Protein 4DCC (pdb70)

Structure (mmCIF, N/CA/C/O backbone):
data_4DCC
#
_entry.id   4DCC
#
_cell.length_a   50.252
_cell.length_b   75.424
_cell.length_c   131.270
_cell.angle_alpha   90.00
_cell.angle_beta   90.00
_cell.angle_gamma   90.00
#
_symmetry.space_group_name_H-M   'I 21 21 21'
#
loop_
_entity.id
_entity.type
_entity.pdbx_description
1 polymer 'Putative haloacid dehalogenase-like hydrolase'
2 non-polymer 'CHLORIDE ION'
3 non-polymer 'SODIUM ION'
4 non-polymer 'UNKNOWN LIGAND'
5 water water
#
loop_
_atom_site.group_PDB
_atom_site.id
_atom_site.type_symbol
_atom_site.label_atom_id
_atom_site.label_alt_id
_atom_site.label_comp_id
_atom_site.label_asym_id
_atom_site.label_entity_id
_atom_site.label_seq_id
_atom_site.pdbx_PDB_ins_code
_atom_site.Cartn_x
_atom_site.Cartn_y
_atom_site.Cartn_z
_atom_site.occupancy
_atom_site.B_iso_or_equiv
_atom_site.auth_seq_id
_atom_site.auth_comp_id
_atom_site.auth_asym_id
_atom_site.auth_atom_id
_atom_site.pdbx_PDB_model_num
ATOM 1 N N . LYS A 1 26 ? 27.464 11.509 21.073 1.00 69.45 4 LYS A N 1
ATOM 2 C CA . LYS A 1 26 ? 26.863 12.841 21.397 1.00 69.50 4 LYS A CA 1
ATOM 3 C C . LYS A 1 26 ? 25.817 13.239 20.347 1.00 67.17 4 LYS A C 1
ATOM 4 O O . LYS A 1 26 ? 24.649 13.471 20.679 1.00 68.41 4 LYS A O 1
ATOM 6 N N . GLY A 1 27 ? 26.238 13.307 19.083 1.00 59.27 5 GLY A N 1
ATOM 7 C CA . GLY A 1 27 ? 25.331 13.627 17.981 1.00 45.84 5 GLY A CA 1
ATOM 8 C C . GLY A 1 27 ? 24.351 12.501 17.678 1.00 42.35 5 GLY A C 1
ATOM 9 O O . GLY A 1 27 ? 24.683 11.316 17.767 1.00 36.64 5 GLY A O 1
ATOM 10 N N . ILE A 1 28 ? 23.131 12.866 17.319 1.00 33.60 6 ILE A N 1
ATOM 11 C CA . ILE A 1 28 ? 22.135 11.837 17.019 1.00 30.75 6 ILE A CA 1
ATOM 12 C C . ILE A 1 28 ? 22.272 11.298 15.590 1.00 28.36 6 ILE A C 1
ATOM 13 O O . ILE A 1 28 ? 22.300 12.055 14.632 1.00 29.14 6 ILE A O 1
ATOM 18 N N . LYS A 1 29 ? 22.351 9.974 15.439 1.00 26.23 7 LYS A N 1
ATOM 19 C CA . LYS A 1 29 ? 22.357 9.355 14.112 1.00 26.56 7 LYS A CA 1
ATOM 20 C C . LYS A 1 29 ? 21.081 8.629 13.760 1.00 24.37 7 LYS A C 1
ATOM 21 O O . LYS A 1 29 ? 20.787 8.450 12.574 1.00 24.39 7 LYS A O 1
ATOM 27 N N . ASN A 1 30 ? 20.373 8.164 14.785 1.00 21.18 8 ASN A N 1
ATOM 28 C CA . ASN A 1 30 ? 19.242 7.250 14.601 1.00 22.59 8 ASN A CA 1
ATOM 29 C C . ASN A 1 30 ? 18.016 7.776 15.307 1.00 21.23 8 ASN A C 1
ATOM 30 O O . ASN A 1 30 ? 18.131 8.294 16.421 1.00 22.77 8 ASN A O 1
ATOM 35 N N . LEU A 1 31 ? 16.850 7.610 14.687 1.00 19.22 9 LEU A N 1
ATOM 36 C CA . LEU A 1 31 ? 15.572 7.908 15.354 1.00 21.93 9 LEU A CA 1
ATOM 37 C C . LEU A 1 31 ? 14.789 6.632 15.530 1.00 22.78 9 LEU A C 1
ATOM 38 O O . LEU A 1 31 ? 14.756 5.815 14.614 1.00 23.29 9 LEU A O 1
ATOM 43 N N . LEU A 1 32 ? 14.125 6.489 16.690 1.00 22.27 10 LEU A N 1
ATOM 44 C CA . LEU A 1 32 ? 13.231 5.370 16.938 1.00 25.38 10 LEU A CA 1
ATOM 45 C C . LEU A 1 32 ? 11.889 6.049 17.152 1.00 22.52 10 LEU A C 1
ATOM 46 O O . LEU A 1 32 ? 11.761 6.829 18.074 1.00 23.94 10 LEU A O 1
ATOM 51 N N . ILE A 1 33 ? 10.916 5.781 16.284 1.00 20.74 11 ILE A N 1
ATOM 52 C CA . ILE A 1 33 ? 9.641 6.490 16.305 1.00 23.55 11 ILE A CA 1
ATOM 53 C C . ILE A 1 33 ? 8.530 5.519 16.691 1.00 23.67 11 ILE A C 1
ATOM 54 O O . ILE A 1 33 ? 8.435 4.426 16.109 1.00 25.05 11 ILE A O 1
ATOM 59 N N . ASP A 1 34 ? 7.673 5.917 17.646 1.00 20.95 12 ASP A N 1
ATOM 60 C CA . ASP A 1 34 ? 6.448 5.144 17.941 1.00 22.50 12 ASP A CA 1
ATOM 61 C C . ASP A 1 34 ? 5.369 5.317 16.872 1.00 25.54 12 ASP A C 1
ATOM 62 O O . ASP A 1 34 ? 5.347 6.317 16.159 1.00 25.70 12 ASP A O 1
ATOM 67 N N . LEU A 1 35 ? 4.489 4.324 16.758 1.00 23.70 13 LEU A N 1
ATOM 68 C CA . LEU A 1 35 ? 3.367 4.376 15.827 1.00 20.83 13 LEU A CA 1
ATOM 69 C C . LEU A 1 35 ? 2.148 5.042 16.468 1.00 22.49 13 LEU A C 1
ATOM 70 O O . LEU A 1 35 ? 1.733 6.134 16.042 1.00 23.91 13 LEU A O 1
ATOM 75 N N . GLY A 1 36 ? 1.584 4.413 17.511 1.00 24.46 14 GLY A N 1
ATOM 76 C CA . GLY A 1 36 ? 0.370 4.932 18.160 1.00 23.26 14 GLY A CA 1
ATOM 77 C C . GLY A 1 36 ? 0.566 6.336 18.742 1.00 21.47 14 GLY A C 1
ATOM 78 O O . GLY A 1 36 ? 1.510 6.582 19.500 1.00 25.26 14 GLY A O 1
ATOM 79 N N . GLY A 1 37 ? -0.342 7.247 18.406 1.00 24.92 15 GLY A N 1
ATOM 80 C CA . GLY A 1 37 ? -0.245 8.608 18.943 1.00 25.33 15 GLY A CA 1
ATOM 81 C C . GLY A 1 37 ? 0.804 9.464 18.257 1.00 30.15 15 GLY A C 1
ATOM 82 O O . GLY A 1 37 ? 0.519 10.551 17.734 1.00 25.76 15 GLY A O 1
ATOM 83 N N . VAL A 1 38 ? 2.042 8.995 18.265 1.00 23.12 16 VAL A N 1
ATOM 84 C CA . VAL A 1 38 ? 3.130 9.755 17.646 1.00 21.59 16 VAL A CA 1
ATOM 85 C C . VAL A 1 38 ? 2.966 9.892 16.108 1.00 24.13 16 VAL A C 1
ATOM 86 O O . VAL A 1 38 ? 3.246 10.941 15.525 1.00 22.77 16 VAL A O 1
ATOM 90 N N . LEU A 1 39 ? 2.519 8.829 15.440 1.00 19.85 17 LEU A N 1
ATOM 91 C CA . LEU A 1 39 ? 2.222 8.901 14.010 1.00 18.33 17 LEU A CA 1
ATOM 92 C C . LEU A 1 39 ? 0.734 8.798 13.760 1.00 25.20 17 LEU A C 1
ATOM 93 O O . LEU A 1 39 ? 0.136 9.673 13.143 1.00 22.14 17 LEU A O 1
ATOM 98 N N . ILE A 1 40 ? 0.122 7.705 14.208 1.00 18.38 18 ILE A N 1
ATOM 99 C CA . ILE A 1 40 ? -1.296 7.500 13.919 1.00 18.32 18 ILE A CA 1
ATOM 100 C C . ILE A 1 40 ? -2.204 7.973 15.067 1.00 21.36 18 ILE A C 1
ATOM 101 O O . ILE A 1 40 ? -2.026 7.659 16.250 1.00 21.36 18 ILE A O 1
ATOM 106 N N . ASN A 1 41 ? -3.200 8.778 14.708 1.00 23.78 19 ASN A N 1
ATOM 107 C CA . ASN A 1 41 ? -4.157 9.218 15.703 1.00 26.86 19 ASN A CA 1
ATOM 108 C C . ASN A 1 41 ? -5.057 8.057 16.106 1.00 24.03 19 ASN A C 1
ATOM 109 O O . ASN A 1 41 ? -5.436 7.255 15.252 1.00 25.03 19 ASN A O 1
ATOM 114 N N . LEU A 1 42 ? -5.394 8.001 17.386 1.00 25.12 20 LEU A N 1
ATOM 115 C CA . LEU A 1 42 ? -6.192 6.889 17.934 1.00 28.94 20 LEU A CA 1
ATOM 116 C C . LEU A 1 42 ? -7.510 7.359 18.520 1.00 33.31 20 LEU A C 1
ATOM 117 O O . LEU A 1 42 ? -7.639 8.513 18.941 1.00 31.50 20 LEU A O 1
ATOM 122 N N . ASP A 1 43 ? -8.486 6.460 18.558 1.00 28.51 21 ASP A N 1
ATOM 123 C CA . ASP A 1 43 ? -9.806 6.784 19.110 1.00 29.38 21 ASP A CA 1
ATOM 124 C C . ASP A 1 43 ? -10.379 5.579 19.866 1.00 28.97 21 ASP A C 1
ATOM 125 O O . ASP A 1 43 ? -11.107 4.779 19.292 1.00 29.81 21 ASP A O 1
ATOM 130 N N . ARG A 1 44 ? -10.031 5.474 21.147 1.00 31.05 22 ARG A N 1
ATOM 131 C CA . ARG A 1 44 ? -10.453 4.352 21.983 1.00 34.62 22 ARG A CA 1
ATOM 132 C C . ARG A 1 44 ? -11.961 4.345 22.095 1.00 35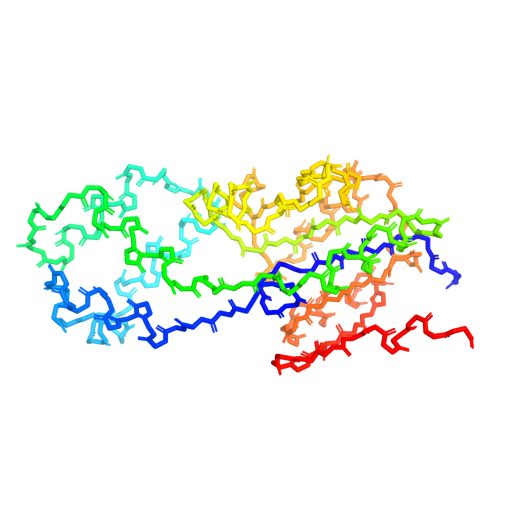.80 22 ARG A C 1
ATOM 133 O O . ARG A 1 44 ? -12.588 3.309 22.034 1.00 33.34 22 ARG A O 1
ATOM 141 N N . GLU A 1 45 ? -12.546 5.526 22.238 1.00 35.92 23 GLU A N 1
ATOM 142 C CA . GLU A 1 45 ? -14.005 5.640 22.390 1.00 40.27 23 GLU A CA 1
ATOM 143 C C . GLU A 1 45 ? -14.752 5.048 21.210 1.00 34.86 23 GLU A C 1
ATOM 144 O O . GLU A 1 45 ? -15.718 4.299 21.385 1.00 36.45 23 GLU A O 1
ATOM 150 N N . ARG A 1 46 ? -14.309 5.392 20.004 1.00 32.58 24 ARG A N 1
ATOM 151 C CA . ARG A 1 46 ? -14.926 4.903 18.779 1.00 33.07 24 ARG A CA 1
ATOM 152 C C . ARG A 1 46 ? -14.817 3.382 18.700 1.00 34.08 24 ARG A C 1
ATOM 153 O O . ARG A 1 46 ? -15.733 2.687 18.269 1.00 31.72 24 ARG A O 1
ATOM 161 N N . CYS A 1 47 ? -13.680 2.863 19.127 1.00 30.86 25 CYS A N 1
ATOM 162 C CA . CYS A 1 47 ? -13.459 1.430 19.028 1.00 25.40 25 CYS A CA 1
ATOM 163 C C . CYS A 1 47 ? -14.413 0.707 20.000 1.00 29.21 25 CYS A C 1
ATOM 164 O O . CYS A 1 47 ? -15.105 -0.246 19.620 1.00 34.89 25 CYS A O 1
ATOM 167 N N . ILE A 1 48 ? -14.450 1.181 21.237 1.00 31.25 26 ILE A N 1
ATOM 168 C CA . ILE A 1 48 ? -15.339 0.634 22.277 1.00 29.51 26 ILE A CA 1
ATOM 169 C C . ILE A 1 48 ? -16.778 0.667 21.799 1.00 33.30 26 ILE A C 1
ATOM 170 O O . ILE A 1 48 ? -17.501 -0.335 21.882 1.00 36.72 26 ILE A O 1
ATOM 175 N N . GLU A 1 49 ? -17.198 1.807 21.273 1.00 29.57 27 GLU A N 1
ATOM 176 C CA . GLU A 1 49 ? -18.577 1.913 20.804 1.00 35.95 27 GLU A CA 1
ATOM 177 C C . GLU A 1 49 ? -18.854 1.000 19.626 1.00 35.56 27 GLU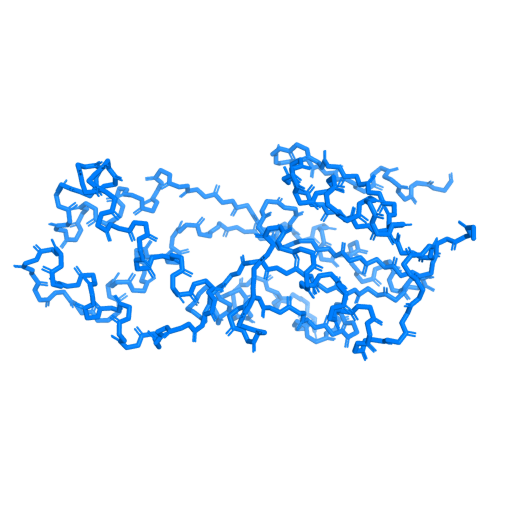 A C 1
ATOM 178 O O . GLU A 1 49 ? -19.953 0.441 19.505 1.00 37.29 27 GLU A O 1
ATOM 184 N N . ASN A 1 50 ? -17.877 0.841 18.741 1.00 28.72 28 ASN A N 1
ATOM 185 C CA . ASN A 1 50 ? -18.084 -0.048 17.613 1.00 28.81 28 ASN A CA 1
ATOM 186 C C . ASN A 1 50 ? -18.193 -1.482 18.063 1.00 31.10 28 ASN A C 1
ATOM 187 O O . ASN A 1 50 ? -18.933 -2.249 17.466 1.00 32.77 28 ASN A O 1
ATOM 192 N N . PHE A 1 51 ? -17.493 -1.827 19.139 1.00 33.80 29 PHE A N 1
ATOM 193 C CA . PHE A 1 51 ? -17.626 -3.187 19.674 1.00 33.82 29 PHE A CA 1
ATOM 194 C C . PHE A 1 51 ? -19.005 -3.411 20.297 1.00 36.45 29 PHE A C 1
ATOM 195 O O . PHE A 1 51 ? -19.637 -4.466 20.097 1.00 38.37 29 PHE A O 1
ATOM 203 N N . LYS A 1 52 ? -19.473 -2.410 21.033 1.00 32.77 30 LYS A N 1
ATOM 204 C CA . LYS A 1 52 ? -20.825 -2.455 21.611 1.00 35.25 30 LYS A CA 1
ATOM 205 C C . LYS A 1 52 ? -21.877 -2.619 20.515 1.00 39.61 30 LYS A C 1
ATOM 206 O O . LYS A 1 52 ? -22.814 -3.416 20.660 1.00 42.74 30 LYS A O 1
ATOM 212 N N . LYS A 1 53 ? -21.725 -1.878 19.414 1.00 32.18 31 LYS A N 1
ATOM 213 C CA . LYS A 1 53 ? -22.654 -1.997 18.284 1.00 37.78 31 LYS A CA 1
ATOM 214 C C . LYS A 1 53 ? -22.771 -3.380 17.646 1.00 43.04 31 LYS A C 1
ATOM 215 O O . LYS A 1 53 ? -23.829 -3.728 17.108 1.00 45.83 31 LYS A O 1
ATOM 221 N N . ILE A 1 54 ? -21.694 -4.158 17.645 1.00 39.14 32 ILE A N 1
ATOM 222 C CA . ILE A 1 54 ? -21.797 -5.508 17.097 1.00 42.81 32 ILE A CA 1
ATOM 223 C C . ILE A 1 54 ? -22.205 -6.532 18.156 1.00 43.11 32 ILE A C 1
ATOM 224 O O . ILE A 1 54 ? -22.385 -7.706 17.843 1.00 49.30 32 ILE A O 1
ATOM 229 N N . GLY A 1 55 ? -22.350 -6.090 19.404 1.00 43.54 33 GLY A N 1
ATOM 230 C CA . GLY A 1 55 ? -22.940 -6.944 20.440 1.00 45.61 33 GLY A CA 1
ATOM 231 C C . GLY A 1 55 ? -22.143 -7.111 21.718 1.00 48.84 33 GLY A C 1
ATOM 232 O O . GLY A 1 55 ? -22.594 -7.773 22.653 1.00 48.88 33 GLY A O 1
ATOM 233 N N . PHE A 1 56 ? -20.950 -6.527 21.771 1.00 43.82 34 PHE A N 1
ATOM 234 C CA . PHE A 1 56 ? -20.130 -6.666 22.960 1.00 45.75 34 PHE A CA 1
ATOM 235 C C . PHE A 1 56 ? -20.655 -5.713 24.038 1.00 52.60 34 PHE A C 1
ATOM 236 O O . PHE A 1 56 ? -19.971 -4.772 24.449 1.00 50.54 34 PHE A O 1
ATOM 244 N N . GLN A 1 57 ? -21.883 -5.975 24.486 1.00 59.37 35 GLN A N 1
ATOM 245 C CA . GLN A 1 57 ? -22.628 -5.048 25.336 1.00 67.78 35 GLN A CA 1
ATOM 246 C C . GLN A 1 57 ? -21.832 -4.617 26.557 1.00 72.53 35 GLN A C 1
ATOM 247 O O . GLN A 1 57 ? -21.669 -3.420 26.817 1.00 74.19 35 GLN A O 1
ATOM 249 N N . ASN A 1 58 ? -21.330 -5.597 27.300 1.00 76.81 36 ASN A N 1
ATOM 250 C CA . ASN A 1 58 ? -20.596 -5.320 28.528 1.00 83.51 36 ASN A CA 1
ATOM 251 C C . ASN A 1 58 ? -19.081 -5.293 28.327 1.00 87.04 36 ASN A C 1
ATOM 252 O O . ASN A 1 58 ? -18.337 -5.886 29.110 1.00 87.18 36 ASN A O 1
ATOM 254 N N . ILE A 1 59 ? -18.625 -4.604 27.284 1.00 90.38 37 ILE A N 1
ATOM 255 C CA . ILE A 1 59 ? -17.191 -4.526 27.001 1.00 92.54 37 ILE A CA 1
ATOM 256 C C . ILE A 1 59 ? -16.484 -3.628 28.008 1.00 97.83 37 ILE A C 1
ATOM 257 O O . ILE A 1 59 ? -15.351 -3.903 28.413 1.00 97.60 37 ILE A O 1
ATOM 262 N N . GLU A 1 60 ? -17.153 -2.551 28.407 1.00 102.97 38 GLU A N 1
ATOM 263 C CA . GLU A 1 60 ? -16.626 -1.690 29.455 1.00 108.70 38 GLU A CA 1
ATOM 264 C C . GLU A 1 60 ? -16.625 -2.441 30.787 1.00 110.72 38 GLU A C 1
ATOM 265 O O . GLU A 1 60 ? -15.731 -2.269 31.615 1.00 109.12 38 GLU A O 1
ATOM 271 N N . GLU A 1 61 ? -17.635 -3.283 30.977 1.00 113.74 39 GLU A N 1
ATOM 272 C CA . GLU A 1 61 ? -17.739 -4.103 32.176 1.00 117.41 39 GLU A CA 1
ATOM 273 C C . GLU A 1 61 ? -16.651 -5.186 32.203 1.00 118.90 39 GLU A C 1
ATOM 274 O O . GLU A 1 61 ? -16.135 -5.528 33.268 1.00 120.09 39 GLU A O 1
ATOM 280 N N . LYS A 1 62 ? -16.317 -5.741 31.039 1.00 118.53 40 LYS A N 1
ATOM 281 C CA . LYS A 1 62 ? -15.238 -6.710 30.858 1.00 116.67 40 LYS A CA 1
ATOM 282 C C . LYS A 1 62 ? -13.858 -6.083 31.023 1.00 117.30 40 LYS A C 1
ATOM 283 O O . LYS A 1 62 ? -12.905 -6.734 31.388 1.00 115.92 40 LYS A O 1
ATOM 285 N N . PHE A 1 63 ? -13.749 -4.820 30.676 1.00 119.59 41 PHE A N 1
ATOM 286 C CA . PHE A 1 63 ? -12.499 -4.136 30.844 1.00 122.97 41 PHE A CA 1
ATOM 287 C C . PHE A 1 63 ? -12.107 -4.078 32.309 1.00 125.16 41 PHE A C 1
ATOM 288 O O . PHE A 1 63 ? -10.963 -4.339 32.668 1.00 125.11 41 PHE A O 1
ATOM 296 N N . CYS A 1 64 ? -13.063 -3.763 33.169 1.00 127.41 42 CYS A N 1
ATOM 297 C CA . CYS A 1 64 ? -12.791 -3.769 34.596 1.00 128.56 42 CYS A CA 1
ATOM 298 C C . CYS A 1 64 ? -12.454 -5.173 35.074 1.00 129.11 42 CYS A C 1
ATOM 299 O O . CYS A 1 64 ? -11.533 -5.383 35.848 1.00 128.82 42 CYS A O 1
ATOM 302 N N . THR A 1 65 ? -13.142 -6.159 34.512 1.00 129.63 43 THR A N 1
ATOM 303 C CA . THR A 1 65 ? -12.958 -7.544 34.924 1.00 129.91 43 THR A CA 1
ATOM 304 C C . THR A 1 65 ? -11.505 -7.952 34.722 1.00 130.32 43 THR A C 1
ATOM 305 O O . THR A 1 65 ? -10.946 -8.702 35.523 1.00 131.43 43 THR A O 1
ATOM 307 N N . HIS A 1 66 ? -10.930 -7.415 33.658 1.00 129.51 44 HIS A N 1
ATOM 308 C CA . HIS A 1 66 ? -9.563 -7.644 33.253 1.00 128.30 44 HIS A CA 1
ATOM 309 C C . HIS A 1 66 ? -9.438 -8.913 32.415 1.00 127.10 44 HIS A C 1
ATOM 310 O O . HIS A 1 66 ? -8.357 -9.231 31.940 1.00 127.88 44 HIS A O 1
ATOM 317 N N . GLN A 1 67 ? -10.556 -9.609 32.201 1.00 123.77 45 GLN A N 1
ATOM 318 C CA . GLN A 1 67 ? -10.596 -10.768 31.332 1.00 118.44 45 GLN A CA 1
ATOM 319 C C . GLN A 1 67 ? -10.016 -10.290 30.014 1.00 113.84 45 GLN A C 1
ATOM 320 O O . GLN A 1 67 ? -9.269 -11.006 29.347 1.00 112.43 45 GLN A O 1
ATOM 326 N N . LEU A 1 68 ? -10.371 -9.061 29.653 1.00 107.69 46 LEU A N 1
ATOM 327 C CA . LEU A 1 68 ? -9.881 -8.437 28.433 1.00 101.31 46 LEU A CA 1
ATOM 328 C C . LEU A 1 68 ? -8.371 -8.272 28.478 1.00 98.84 46 LEU A C 1
ATOM 329 O O . LEU A 1 68 ? -7.645 -8.896 27.708 1.00 98.90 46 LEU A O 1
ATOM 334 N N . ASP A 1 69 ? -7.863 -7.575 29.467 1.00 95.23 47 ASP A N 1
ATOM 335 C CA . ASP A 1 69 ? -6.518 -7.116 29.363 1.00 92.43 47 ASP A CA 1
ATOM 336 C C . ASP A 1 69 ? -5.651 -8.268 28.958 1.00 86.72 47 ASP A C 1
ATOM 337 O O . ASP A 1 69 ? -4.686 -8.061 28.264 1.00 88.84 47 ASP A O 1
ATOM 342 N N . GLY A 1 70 ? -5.967 -9.467 29.396 1.00 78.29 48 GLY A N 1
ATOM 343 C CA . GLY A 1 70 ? -5.166 -10.640 29.049 1.00 67.30 48 GLY A CA 1
ATOM 344 C C . GLY A 1 70 ? -5.050 -10.873 27.554 1.00 60.84 48 GLY A C 1
ATOM 345 O O . GLY A 1 70 ? -3.954 -11.058 27.024 1.00 58.47 48 GLY A O 1
ATOM 346 N N . ILE A 1 71 ? -6.188 -10.862 26.869 1.00 53.89 49 ILE A N 1
ATOM 347 C CA . ILE A 1 71 ? -6.227 -11.134 25.438 1.00 48.29 49 ILE A CA 1
ATOM 348 C C . ILE A 1 71 ? -5.529 -10.017 24.633 1.00 47.72 49 ILE A C 1
ATOM 349 O O . ILE A 1 71 ? -4.868 -10.289 23.629 1.00 44.43 49 ILE A O 1
ATOM 354 N N . PHE A 1 72 ? -5.670 -8.771 25.084 1.00 43.34 50 PHE A N 1
ATOM 355 C CA . PHE A 1 72 ? -5.031 -7.634 24.417 1.00 45.37 50 PHE A CA 1
ATOM 356 C C . PHE A 1 72 ? -3.521 -7.624 24.621 1.00 42.57 50 PHE A C 1
ATOM 357 O O . PHE A 1 72 ? -2.757 -7.328 23.691 1.00 36.68 50 PHE A O 1
ATOM 365 N N . LEU A 1 73 ? -3.086 -7.937 25.838 1.00 41.95 51 LEU A N 1
ATOM 366 C CA . LEU A 1 73 ? -1.658 -7.992 26.135 1.00 41.65 51 LEU A CA 1
ATOM 367 C C . LEU A 1 73 ? -1.011 -9.125 25.348 1.00 40.99 51 LEU A C 1
ATOM 368 O O . LEU A 1 73 ? 0.093 -8.981 24.820 1.00 34.83 51 LEU A O 1
ATOM 373 N N . GLN A 1 74 ? -1.706 -10.250 25.256 1.00 39.25 52 GLN A N 1
ATOM 374 C CA . GLN A 1 74 ? -1.158 -11.387 24.536 1.00 41.82 52 GLN A CA 1
ATOM 375 C C . GLN A 1 74 ? -1.021 -11.116 23.040 1.00 38.44 52 GLN A C 1
ATOM 376 O O . GLN A 1 74 ? -0.057 -11.535 22.408 1.00 38.36 52 GLN A O 1
ATOM 382 N N . GLN A 1 75 ? -2.021 -10.457 22.471 1.00 34.28 53 GLN A N 1
ATOM 383 C CA . GLN A 1 75 ? -2.017 -10.105 21.073 1.00 29.33 53 GLN A CA 1
ATOM 384 C C . GLN A 1 75 ? -0.847 -9.159 20.803 1.00 27.99 53 GLN A C 1
ATOM 385 O O . GLN A 1 75 ? -0.179 -9.248 19.781 1.00 28.60 53 GLN A O 1
ATOM 391 N N . GLU A 1 76 ? -0.610 -8.272 21.751 1.00 31.33 54 GLU A N 1
ATOM 392 C CA . GLU A 1 76 ? 0.373 -7.219 21.592 1.00 30.88 54 GLU A CA 1
ATOM 393 C C . GLU A 1 76 ? 1.778 -7.809 21.573 1.00 30.58 54 GLU A C 1
ATOM 394 O O . GLU A 1 76 ? 2.685 -7.245 20.962 1.00 25.65 54 GLU A O 1
ATOM 400 N N . LYS A 1 77 ? 1.958 -8.949 22.245 1.00 30.48 55 LYS A N 1
ATOM 401 C CA . LYS A 1 77 ? 3.244 -9.649 22.221 1.00 31.25 55 LYS A CA 1
ATOM 402 C C . LYS A 1 77 ? 3.299 -10.810 21.233 1.00 33.04 55 LYS A C 1
ATOM 403 O O . LYS A 1 77 ? 4.273 -11.579 21.218 1.00 35.16 55 LYS A O 1
ATOM 409 N N . GLY A 1 78 ? 2.264 -10.955 20.411 1.00 27.60 56 GLY A N 1
ATOM 410 C CA . GLY A 1 78 ? 2.238 -11.968 19.385 1.00 32.15 56 GLY A CA 1
ATOM 411 C C . GLY A 1 78 ? 2.121 -13.364 19.988 1.00 35.99 56 GLY A C 1
ATOM 412 O O . GLY A 1 78 ? 2.498 -14.339 19.348 1.00 36.97 56 GLY A O 1
ATOM 413 N N . LEU A 1 79 ? 1.578 -13.429 21.198 1.00 37.56 57 LEU A N 1
ATOM 414 C CA . LEU A 1 79 ? 1.457 -14.676 21.962 1.00 42.51 57 LEU A CA 1
ATOM 415 C C . LEU A 1 79 ? 0.204 -15.462 21.581 1.00 45.69 57 LEU A C 1
ATOM 416 O O . LEU A 1 79 ? 0.099 -16.655 21.852 1.00 43.29 57 LEU A O 1
ATOM 421 N N . ILE A 1 80 ? -0.759 -14.772 20.983 1.00 40.56 58 ILE A N 1
ATOM 422 C CA . ILE A 1 80 ? -1.865 -15.438 20.325 1.00 43.90 58 ILE A CA 1
ATOM 423 C C . ILE A 1 80 ? -1.905 -14.954 18.887 1.00 40.82 58 ILE A C 1
ATOM 424 O O . ILE A 1 80 ? -1.374 -13.887 18.576 1.00 38.95 58 ILE A O 1
ATOM 429 N N . THR A 1 81 ? -2.502 -15.752 18.008 1.00 36.15 59 THR A N 1
ATOM 430 C CA . THR A 1 81 ? -2.618 -15.415 16.607 1.00 33.51 59 THR A CA 1
ATOM 431 C C . THR A 1 81 ? -3.841 -14.510 16.419 1.00 36.61 59 THR A C 1
ATOM 432 O O . THR A 1 81 ? -4.654 -14.356 17.336 1.00 34.97 59 THR A O 1
ATOM 436 N N . PRO A 1 82 ? -3.963 -13.891 15.246 1.00 37.16 60 PRO A N 1
ATOM 437 C CA . PRO A 1 82 ? -5.191 -13.135 14.991 1.00 43.09 60 PRO A CA 1
ATOM 438 C C . PRO A 1 82 ? -6.440 -14.030 15.063 1.00 39.90 60 PRO A C 1
ATOM 439 O O . PRO A 1 82 ? -7.497 -13.579 15.510 1.00 38.76 60 PRO A O 1
ATOM 443 N N . ALA A 1 83 ? -6.328 -15.283 14.629 1.00 46.56 61 ALA A N 1
ATOM 444 C CA . ALA A 1 83 ? -7.471 -16.205 14.706 1.00 41.22 61 ALA A CA 1
ATOM 445 C C . ALA A 1 83 ? -7.905 -16.390 16.157 1.00 41.94 61 ALA A C 1
ATOM 446 O O . ALA A 1 83 ? -9.099 -16.354 16.481 1.00 41.94 61 ALA A O 1
ATOM 448 N N . GLU A 1 84 ? -6.930 -16.584 17.039 1.00 40.47 62 GLU A N 1
ATOM 449 C CA . GLU A 1 84 ? -7.218 -16.732 18.461 1.00 37.32 62 GLU A CA 1
ATOM 450 C C . GLU A 1 84 ? -7.821 -15.485 19.051 1.00 43.34 62 GLU A C 1
ATOM 451 O O . GLU A 1 84 ? -8.709 -15.564 19.897 1.00 41.61 62 GLU A O 1
ATOM 457 N N . PHE A 1 85 ? -7.323 -14.326 18.624 1.00 35.85 63 PHE A N 1
ATOM 458 C CA . PHE A 1 85 ? -7.834 -13.069 19.153 1.00 36.61 63 PHE A CA 1
ATOM 459 C C . PHE A 1 85 ? -9.328 -12.958 18.874 1.00 31.72 63 PHE A C 1
ATOM 460 O O . PHE A 1 85 ? -10.110 -12.646 19.778 1.00 38.38 63 PHE A O 1
ATOM 468 N N . ARG A 1 86 ? -9.713 -13.236 17.634 1.00 33.42 64 ARG A N 1
ATOM 469 C CA . ARG A 1 86 ? -11.103 -13.073 17.209 1.00 34.38 64 ARG A CA 1
ATOM 470 C C . ARG A 1 86 ? -11.961 -14.111 17.928 1.00 42.07 64 ARG A C 1
ATOM 471 O O . ARG A 1 86 ? -13.057 -13.802 18.390 1.00 40.78 64 ARG A O 1
ATOM 479 N N . ASP A 1 87 ? -11.457 -15.344 18.026 1.00 37.19 65 ASP A N 1
ATOM 480 C CA . ASP A 1 87 ? -12.209 -16.367 18.714 1.00 40.61 65 ASP A CA 1
ATOM 481 C C . ASP A 1 87 ? -12.405 -15.948 20.145 1.00 38.72 65 ASP A C 1
ATOM 482 O O . ASP A 1 87 ? -13.461 -16.184 20.712 1.00 41.79 65 ASP A O 1
ATOM 487 N N . GLY A 1 88 ? -11.389 -15.306 20.720 1.00 37.73 66 GLY A N 1
ATOM 488 C CA . GLY A 1 88 ? -11.423 -14.872 22.109 1.00 36.13 66 GLY A CA 1
ATOM 489 C C . GLY A 1 88 ? -12.434 -13.760 22.313 1.00 45.60 66 GLY A C 1
ATOM 490 O O . GLY A 1 88 ? -13.098 -13.681 23.357 1.00 45.76 66 GLY A O 1
ATOM 491 N N . ILE A 1 89 ? -12.551 -12.894 21.310 1.00 40.93 67 ILE A N 1
ATOM 492 C CA . ILE A 1 89 ? -13.554 -11.835 21.343 1.00 45.08 67 ILE A CA 1
ATOM 493 C C . ILE A 1 89 ? -14.958 -12.438 21.254 1.00 39.94 67 ILE A C 1
ATOM 494 O O . ILE A 1 89 ? -15.843 -12.078 22.032 1.00 47.99 67 ILE A O 1
ATOM 499 N N . ARG A 1 90 ? -15.163 -13.340 20.301 1.00 44.31 68 ARG A N 1
ATOM 500 C CA . ARG A 1 90 ? -16.465 -13.995 20.151 1.00 46.04 68 ARG A CA 1
ATOM 501 C C . ARG A 1 90 ? -16.874 -14.712 21.429 1.00 52.80 68 ARG A C 1
ATOM 502 O O . ARG A 1 90 ? -18.046 -14.703 21.811 1.00 49.02 68 ARG A O 1
ATOM 510 N N . GLU A 1 91 ? -15.904 -15.335 22.088 1.00 54.54 69 GLU A N 1
ATOM 511 C CA . GLU A 1 91 ? -16.180 -16.093 23.299 1.00 57.46 69 GLU A CA 1
ATOM 512 C C . GLU A 1 91 ? -16.624 -15.158 24.424 1.00 59.21 69 GLU A C 1
ATOM 513 O O . GLU A 1 91 ? -17.546 -15.474 25.176 1.00 59.78 69 GLU A O 1
ATOM 519 N N . MET A 1 92 ? -15.984 -13.996 24.531 1.00 58.34 70 MET A N 1
ATOM 520 C CA . MET A 1 92 ? -16.389 -12.997 25.519 1.00 56.64 70 MET A CA 1
ATOM 521 C C . MET A 1 92 ? -17.704 -12.292 25.173 1.00 55.20 70 MET A C 1
ATOM 522 O O . MET A 1 92 ? -18.402 -11.806 26.060 1.00 54.52 70 MET A O 1
ATOM 527 N N . MET A 1 93 ? -18.041 -12.232 23.890 1.00 54.54 71 MET A N 1
ATOM 528 C CA . MET A 1 93 ? -19.293 -11.609 23.467 1.00 58.47 71 MET A CA 1
ATOM 529 C C . MET A 1 93 ? -20.473 -12.563 23.593 1.00 62.51 71 MET A C 1
ATOM 530 O O . MET A 1 93 ? -21.625 -12.128 23.662 1.00 61.65 71 MET A O 1
ATOM 535 N N . GLY A 1 94 ? -20.184 -13.862 23.608 1.00 61.15 72 GLY A N 1
ATOM 536 C CA . GLY A 1 94 ? -21.227 -14.877 23.546 1.00 63.41 72 GLY A CA 1
ATOM 537 C C . GLY A 1 94 ? -22.049 -14.735 22.275 1.00 63.82 72 GLY A C 1
ATOM 538 O O . GLY A 1 94 ? -23.222 -15.105 22.236 1.00 66.12 72 GLY A O 1
ATOM 539 N N . LYS A 1 95 ? -21.434 -14.197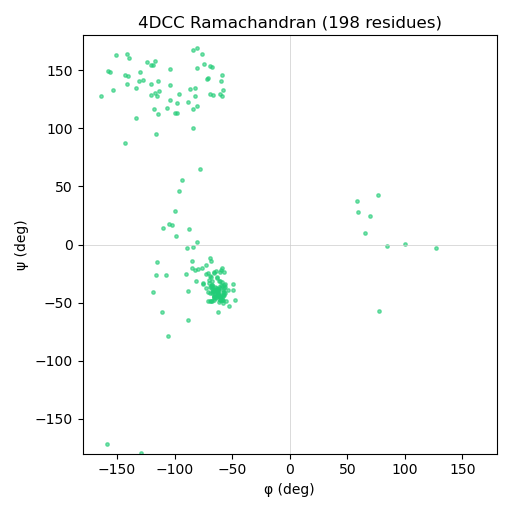 21.227 1.00 63.31 73 LYS A N 1
ATOM 540 C CA . LYS A 1 95 ? -22.131 -13.994 19.958 1.00 63.63 73 LYS A CA 1
ATOM 541 C C . LYS A 1 95 ? -21.204 -14.318 18.786 1.00 64.80 73 LYS A C 1
ATOM 542 O O . LYS A 1 95 ? -20.001 -14.051 18.850 1.00 64.66 73 LYS A O 1
ATOM 548 N N . MET A 1 96 ? -21.767 -14.874 17.714 1.00 61.77 74 MET A N 1
ATOM 549 C CA . MET A 1 96 ? -20.963 -15.386 16.607 1.00 63.62 74 MET A CA 1
ATOM 550 C C . MET A 1 96 ? -20.750 -14.378 15.489 1.00 62.91 74 MET A C 1
ATOM 551 O O . MET A 1 96 ? -21.051 -14.664 14.331 1.00 64.68 74 MET A O 1
ATOM 556 N N . VAL A 1 97 ? -20.223 -13.208 15.840 1.00 56.08 75 VAL A N 1
ATOM 557 C CA . VAL A 1 97 ? -19.923 -12.164 14.864 1.00 51.27 75 VAL A CA 1
ATOM 558 C C . VAL A 1 97 ? -18.787 -12.596 13.939 1.00 49.32 75 VAL A C 1
ATOM 559 O O . VAL A 1 97 ? -17.945 -13.404 14.321 1.00 48.60 75 VAL A O 1
ATOM 563 N N . SER A 1 98 ? -18.769 -12.065 12.725 1.00 43.37 76 SER A N 1
ATOM 564 C CA . SER A 1 98 ? -17.787 -12.479 11.729 1.00 38.61 76 SER A CA 1
ATOM 565 C C . SER A 1 98 ? -16.392 -11.886 11.994 1.00 41.56 76 SER A C 1
ATOM 566 O O . SER A 1 98 ? -16.249 -10.926 12.763 1.00 39.75 76 SER A O 1
ATOM 569 N N . ASP A 1 99 ? -15.377 -12.450 11.345 1.00 37.94 77 ASP A N 1
ATOM 570 C CA . ASP A 1 99 ? -14.019 -11.905 11.440 1.00 40.39 77 ASP A CA 1
ATOM 571 C C . ASP A 1 99 ? -14.012 -10.491 10.866 1.00 41.35 77 ASP A C 1
ATOM 572 O O . ASP A 1 99 ? -13.356 -9.605 11.402 1.00 42.62 77 ASP A O 1
ATOM 577 N N . LYS A 1 100 ? -14.735 -10.283 9.770 1.00 39.77 78 LYS A N 1
ATOM 578 C CA . LYS A 1 100 ? -14.786 -8.958 9.155 1.00 42.45 78 LYS A CA 1
ATOM 579 C C . LYS A 1 100 ? -15.300 -7.924 10.147 1.00 42.95 78 LYS A C 1
ATOM 580 O O . LYS A 1 100 ? -14.794 -6.797 10.207 1.00 38.07 78 LYS A O 1
ATOM 586 N N . GLN A 1 101 ? -16.311 -8.304 10.918 1.00 38.43 79 GLN A N 1
ATOM 587 C CA . GLN A 1 101 ? -16.905 -7.391 11.882 1.00 40.23 79 GLN A CA 1
ATOM 588 C C . GLN A 1 101 ? -15.914 -7.048 12.985 1.00 39.66 79 GLN A C 1
ATOM 589 O O . GLN A 1 101 ? -15.742 -5.874 13.339 1.00 34.04 79 GLN A O 1
ATOM 595 N N . ILE A 1 102 ? -15.267 -8.079 13.527 1.00 34.10 80 ILE A N 1
ATOM 596 C CA . ILE A 1 102 ? -14.320 -7.908 14.618 1.00 35.08 80 ILE A CA 1
ATOM 597 C C . ILE A 1 102 ? -13.169 -7.015 14.168 1.00 33.26 80 ILE A C 1
ATOM 598 O O . ILE A 1 102 ? -12.795 -6.070 14.877 1.00 33.10 80 ILE A O 1
ATOM 603 N N . ASP A 1 103 ? -12.626 -7.317 12.995 1.00 34.30 81 ASP A N 1
ATOM 604 C CA . ASP A 1 103 ? -11.522 -6.529 12.456 1.00 35.73 81 ASP A CA 1
ATOM 605 C C . ASP A 1 103 ? -11.970 -5.086 12.269 1.00 36.42 81 ASP A C 1
ATOM 606 O O . ASP A 1 103 ? -11.246 -4.158 12.632 1.00 31.97 81 ASP A O 1
ATOM 611 N N . ALA A 1 104 ? -13.171 -4.876 11.725 1.00 32.00 82 ALA A N 1
ATOM 612 C CA . ALA A 1 104 ? -13.621 -3.491 11.519 1.00 36.50 82 ALA A CA 1
ATOM 613 C C . ALA A 1 104 ? -13.723 -2.728 12.833 1.00 30.50 82 ALA A C 1
ATOM 614 O O . ALA A 1 104 ? -13.290 -1.558 12.917 1.00 30.18 82 ALA A O 1
ATOM 616 N N . ALA A 1 105 ? -14.288 -3.362 13.858 1.00 31.36 83 ALA A N 1
ATOM 617 C CA . ALA A 1 105 ? -14.440 -2.698 15.137 1.00 31.75 83 ALA A CA 1
ATOM 618 C C . ALA A 1 105 ? -13.052 -2.419 15.733 1.00 29.80 83 ALA A C 1
ATOM 619 O O . ALA A 1 105 ? -12.774 -1.327 16.229 1.00 29.63 83 ALA A O 1
ATOM 621 N N . TRP A 1 106 ? -12.179 -3.414 15.658 1.00 28.90 84 TRP A N 1
ATOM 622 C CA . TRP A 1 106 ? -10.829 -3.259 16.209 1.00 30.00 84 TRP A CA 1
ATOM 623 C C . TRP A 1 106 ? -10.020 -2.170 15.472 1.00 26.06 84 TRP A C 1
ATOM 624 O O . TRP A 1 106 ? -9.345 -1.345 16.110 1.00 28.43 84 TRP A O 1
ATOM 635 N N . ASN A 1 107 ? -10.110 -2.160 14.142 1.00 24.69 85 ASN A N 1
ATOM 636 C CA . ASN A 1 107 ? -9.302 -1.263 13.323 1.00 26.78 85 ASN A CA 1
ATOM 637 C C . ASN A 1 107 ? -9.826 0.144 13.469 1.00 26.77 85 ASN A C 1
ATOM 638 O O . ASN A 1 107 ? -9.118 1.124 13.154 1.00 28.11 85 ASN A O 1
ATOM 643 N N . SER A 1 108 ? -11.061 0.262 13.966 1.00 27.85 86 SER A N 1
ATOM 644 C CA . SER A 1 108 ? -11.641 1.615 14.183 1.00 24.64 86 SER A CA 1
ATOM 645 C C . SER A 1 108 ? -10.954 2.371 15.309 1.00 29.14 86 SER A C 1
ATOM 646 O O . SER A 1 108 ? -11.130 3.580 15.458 1.00 27.72 86 SER A O 1
ATOM 649 N N . PHE A 1 109 ? -10.134 1.679 16.092 1.00 25.69 87 PHE A N 1
ATOM 650 C CA . PHE A 1 109 ? -9.268 2.344 17.060 1.00 27.93 87 PHE A CA 1
ATOM 651 C C . PHE A 1 109 ? -8.303 3.288 16.317 1.00 27.65 87 PHE A C 1
ATOM 652 O O . PHE A 1 109 ? -7.893 4.327 16.831 1.00 26.49 87 PHE A O 1
ATOM 660 N N . LEU A 1 110 ? -7.951 2.905 15.100 1.00 27.25 88 LEU A N 1
ATOM 661 C CA . LEU A 1 110 ? -6.985 3.653 14.288 1.00 24.76 88 LEU A CA 1
ATOM 662 C C . LEU A 1 110 ? -7.719 4.732 13.516 1.00 29.86 88 LEU A C 1
ATOM 663 O O . LEU A 1 110 ? -8.746 4.462 12.902 1.00 31.17 88 LEU A O 1
ATOM 668 N N . VAL A 1 111 ? -7.184 5.948 13.518 1.00 25.46 89 VAL A N 1
ATOM 669 C CA . VAL A 1 111 ? -7.810 7.005 12.732 1.00 24.28 89 VAL A CA 1
ATOM 670 C C . VAL A 1 111 ? -6.999 7.311 11.478 1.00 26.26 89 VAL A C 1
ATOM 671 O O . VAL A 1 111 ? -7.350 6.846 10.405 1.00 29.51 89 VAL A O 1
ATOM 675 N N . ASP A 1 112 ? -5.912 8.068 11.606 1.00 26.66 90 ASP A N 1
ATOM 676 C CA . ASP A 1 112 ? -5.165 8.524 10.431 1.00 28.03 90 ASP A CA 1
ATOM 677 C C . ASP A 1 112 ? -3.736 8.876 10.795 1.00 20.84 90 ASP A C 1
ATOM 678 O O . ASP A 1 112 ? -3.482 9.302 11.921 1.00 23.58 90 ASP A O 1
ATOM 683 N N . ILE A 1 113 ? -2.824 8.687 9.843 1.00 21.43 91 ILE A N 1
ATOM 684 C CA . ILE A 1 113 ? -1.502 9.330 9.931 1.00 21.78 91 ILE A CA 1
ATOM 685 C C . ILE A 1 113 ? -1.588 10.547 9.019 1.00 20.88 91 ILE A C 1
ATOM 686 O O . ILE A 1 113 ? -1.730 10.444 7.810 1.00 22.88 91 ILE A O 1
ATOM 691 N N . PRO A 1 114 ? -1.524 11.738 9.617 1.00 22.37 92 PRO A N 1
ATOM 692 C CA . PRO A 1 114 ? -1.597 12.934 8.798 1.00 27.18 92 PRO A CA 1
ATOM 693 C C . PRO A 1 114 ? -0.449 12.943 7.796 1.00 26.45 92 PRO A C 1
ATOM 694 O O . PRO A 1 114 ? 0.684 12.565 8.143 1.00 24.98 92 PRO A O 1
ATOM 698 N N . THR A 1 115 ? -0.702 13.388 6.560 1.00 22.77 93 THR A N 1
ATOM 699 C CA . THR A 1 115 ? 0.348 13.252 5.547 1.00 19.61 93 THR A CA 1
ATOM 700 C C . THR A 1 115 ? 1.572 14.106 5.837 1.00 21.37 93 THR A C 1
ATOM 701 O O . THR A 1 115 ? 2.669 13.811 5.394 1.00 22.59 93 THR A O 1
ATOM 705 N N . TYR A 1 116 ? 1.409 15.178 6.617 1.00 22.21 94 TYR A N 1
ATOM 706 C CA . TYR A 1 116 ? 2.581 15.969 6.928 1.00 23.90 94 TYR A CA 1
ATOM 707 C C . TYR A 1 116 ? 3.586 15.184 7.778 1.00 22.58 94 TYR A C 1
ATOM 708 O O . TYR A 1 116 ? 4.790 15.450 7.727 1.00 22.35 94 TYR A O 1
ATOM 717 N N . LYS A 1 117 ? 3.097 14.183 8.514 1.00 22.35 95 LYS A N 1
ATOM 718 C CA . LYS A 1 117 ? 4.007 13.318 9.283 1.00 23.67 95 LYS A CA 1
ATOM 719 C C . LYS A 1 117 ? 4.750 12.320 8.368 1.00 22.04 95 LYS A C 1
ATOM 720 O O . LYS A 1 117 ? 5.925 12.020 8.600 1.00 21.81 95 LYS A O 1
ATOM 726 N N . LEU A 1 118 ? 4.082 11.861 7.314 1.00 21.43 96 LEU A N 1
ATOM 727 C CA . LEU A 1 118 ? 4.760 11.035 6.302 1.00 25.58 96 LEU A CA 1
ATOM 728 C C . LEU A 1 118 ? 5.819 11.844 5.566 1.00 26.81 96 LEU A C 1
ATOM 729 O O . LEU A 1 118 ? 6.919 11.379 5.369 1.00 23.18 96 LEU A O 1
ATOM 734 N N . ASP A 1 119 ? 5.498 13.085 5.178 1.00 22.11 97 ASP A N 1
ATOM 735 C CA . ASP A 1 119 ? 6.523 13.957 4.582 1.00 23.24 97 ASP A CA 1
ATOM 736 C C . ASP A 1 119 ? 7.716 14.124 5.502 1.00 19.04 97 ASP A C 1
ATOM 737 O O . ASP A 1 119 ? 8.862 14.143 5.048 1.00 23.02 97 ASP A O 1
ATOM 742 N N . LEU A 1 120 ? 7.449 14.294 6.800 1.00 21.16 98 LEU A N 1
ATOM 743 C CA . LEU A 1 120 ? 8.493 14.503 7.768 1.00 20.00 98 LEU A CA 1
ATOM 744 C C . LEU A 1 120 ? 9.387 13.275 7.866 1.00 21.89 98 LEU A C 1
ATOM 745 O O . LEU A 1 120 ? 10.600 13.415 7.853 1.00 22.83 98 LEU A O 1
ATOM 750 N N . LEU A 1 121 ? 8.785 12.101 7.936 1.00 25.03 99 LEU A N 1
ATOM 751 C CA . LEU A 1 121 ? 9.595 10.873 8.001 1.00 21.85 99 LEU A CA 1
ATOM 752 C C . LEU A 1 121 ? 10.516 10.788 6.785 1.00 20.07 99 LEU A C 1
ATOM 753 O O . LEU A 1 121 ? 11.693 10.508 6.928 1.00 22.53 99 LEU A O 1
ATOM 758 N N . LEU A 1 122 ? 9.962 11.010 5.600 1.00 21.81 100 LEU A N 1
ATOM 759 C CA . LEU A 1 122 ? 10.759 10.984 4.364 1.00 22.98 100 LEU A CA 1
ATOM 760 C C . LEU A 1 122 ? 11.915 11.983 4.420 1.00 26.44 100 LEU A C 1
ATOM 761 O O . LEU A 1 122 ? 13.048 11.648 4.064 1.00 23.92 100 LEU A O 1
ATOM 766 N N . LYS A 1 123 ? 11.638 13.194 4.911 1.00 24.38 101 LYS A N 1
ATOM 767 C CA . LYS A 1 123 ? 12.688 14.205 5.051 1.00 23.81 101 LYS A CA 1
ATOM 768 C C . LYS A 1 123 ? 13.767 13.820 6.071 1.00 22.06 101 LYS A C 1
ATOM 769 O O . LYS A 1 123 ? 14.951 14.065 5.871 1.00 23.12 101 LYS A O 1
ATOM 775 N N . LEU A 1 124 ? 13.351 13.222 7.185 1.00 23.89 102 LEU A N 1
ATOM 776 C CA . LEU A 1 124 ? 14.289 12.914 8.257 1.00 24.52 102 LEU A CA 1
ATOM 777 C C . LEU A 1 124 ? 15.338 11.923 7.783 1.00 21.82 102 LEU A C 1
ATOM 778 O O . LEU A 1 124 ? 16.436 11.902 8.291 1.00 22.17 102 LEU A O 1
ATOM 783 N N . ARG A 1 125 ? 14.964 11.093 6.820 1.00 26.08 103 ARG A N 1
ATOM 784 C CA . ARG A 1 125 ? 15.900 10.107 6.274 1.00 21.73 103 ARG A CA 1
ATOM 785 C C . ARG A 1 125 ? 17.147 10.730 5.653 1.00 27.25 103 ARG A C 1
ATOM 786 O O . ARG A 1 125 ? 18.177 10.078 5.527 1.00 27.37 103 ARG A O 1
ATOM 794 N N . GLU A 1 126 ? 17.071 12.005 5.265 1.00 24.61 104 GLU A N 1
ATOM 795 C CA . GLU A 1 126 ? 18.269 12.671 4.755 1.00 23.25 104 GLU A CA 1
ATOM 796 C C . GLU A 1 126 ? 19.384 12.720 5.782 1.00 22.56 104 GLU A C 1
ATOM 797 O O . GLU A 1 126 ? 20.560 12.732 5.420 1.00 26.97 104 GLU A O 1
ATOM 803 N N . LYS A 1 127 ? 19.016 12.791 7.067 1.00 23.07 105 LYS A N 1
ATOM 804 C CA . LYS A 1 127 ? 19.994 13.001 8.127 1.00 25.03 105 LYS A CA 1
ATOM 805 C C . LYS A 1 127 ? 20.106 11.847 9.118 1.00 24.48 105 LYS A C 1
ATOM 806 O O . LYS A 1 127 ? 21.144 11.694 9.758 1.00 28.29 105 LYS A O 1
ATOM 812 N N . TYR A 1 128 ? 19.022 11.077 9.275 1.00 23.35 106 TYR A N 1
ATOM 813 C CA . TYR A 1 128 ? 18.968 10.062 10.334 1.00 21.61 106 TYR A CA 1
ATOM 814 C C . TYR A 1 128 ? 18.537 8.755 9.764 1.00 21.61 106 TYR A C 1
ATOM 8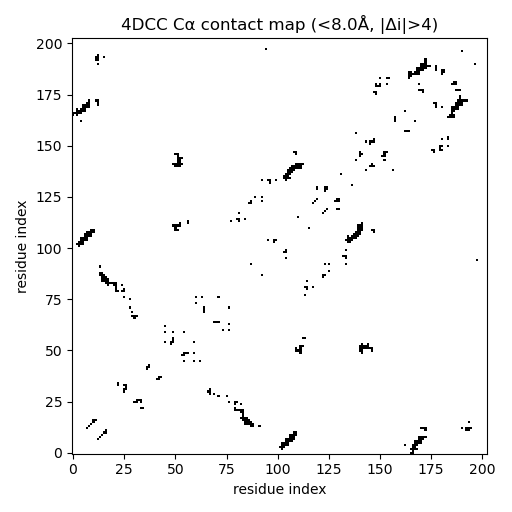15 O O . TYR A 1 128 ? 17.739 8.684 8.824 1.00 23.37 106 TYR A O 1
ATOM 824 N N . VAL A 1 129 ? 19.040 7.694 10.372 1.00 19.51 107 VAL A N 1
ATOM 825 C CA . VAL A 1 129 ? 18.497 6.382 10.080 1.00 20.89 107 VAL A CA 1
ATOM 826 C C . VAL A 1 129 ? 17.221 6.266 10.906 1.00 20.02 107 VAL A C 1
ATOM 827 O O . VAL A 1 129 ? 17.284 6.344 12.141 1.00 21.92 107 VAL A O 1
ATOM 831 N N . VAL A 1 130 ? 16.076 6.083 10.237 1.00 19.81 108 VAL A N 1
ATOM 832 C CA . VAL A 1 130 ? 14.756 6.154 10.926 1.00 19.86 108 VAL A CA 1
ATOM 833 C C . VAL A 1 130 ? 14.212 4.744 11.116 1.00 21.84 108 VAL A C 1
ATOM 834 O O . VAL A 1 130 ? 14.028 4.042 10.141 1.00 23.18 108 VAL A O 1
ATOM 838 N N . TYR A 1 131 ? 13.903 4.399 12.362 1.00 20.80 109 TYR A N 1
ATOM 839 C CA . TYR A 1 131 ? 13.312 3.107 12.680 1.00 18.22 109 TYR A CA 1
ATOM 840 C C . TYR A 1 131 ? 11.971 3.327 13.344 1.00 24.06 109 TYR A C 1
ATOM 841 O O . TYR A 1 131 ? 11.746 4.364 14.001 1.00 23.81 109 TYR A O 1
ATOM 850 N N . LEU A 1 132 ? 11.086 2.346 13.224 1.00 20.19 110 LEU A N 1
ATOM 851 C CA . LEU A 1 132 ? 9.827 2.371 13.957 1.00 16.42 110 LEU A CA 1
ATOM 852 C C . LEU A 1 132 ? 9.968 1.401 15.092 1.00 28.45 110 LEU A C 1
ATOM 853 O O . LEU A 1 132 ? 10.508 0.330 14.875 1.00 22.22 110 LEU A O 1
ATOM 858 N N . LEU A 1 133 ? 9.504 1.764 16.279 1.00 23.34 111 LEU A N 1
ATOM 859 C CA . LEU A 1 133 ? 9.447 0.811 17.401 1.00 24.20 111 LEU A CA 1
ATOM 860 C C . LEU A 1 133 ? 8.079 0.956 18.039 1.00 28.22 111 LEU A C 1
ATOM 861 O O . LEU A 1 133 ? 7.793 1.971 18.685 1.00 23.25 111 LEU A O 1
ATOM 866 N N . SER A 1 134 ? 7.238 -0.055 17.852 1.00 19.69 112 SER A N 1
ATOM 867 C CA . SER A 1 134 ? 5.811 0.060 18.168 1.00 21.29 112 SER A CA 1
ATOM 868 C C . SER A 1 134 ? 5.261 -1.106 18.952 1.00 26.31 112 SER A C 1
ATOM 869 O O . SER A 1 134 ? 5.531 -2.232 18.584 1.00 25.24 112 SER A O 1
ATOM 872 N N . ASN A 1 135 ? 4.477 -0.847 20.003 1.00 23.09 113 ASN A N 1
ATOM 873 C CA . ASN A 1 135 ? 3.620 -1.921 20.525 1.00 25.85 113 ASN A CA 1
ATOM 874 C C . ASN A 1 135 ? 2.375 -1.922 19.678 1.00 28.03 113 ASN A C 1
ATOM 875 O O . ASN A 1 135 ? 1.617 -0.946 19.659 1.00 28.20 113 ASN A O 1
ATOM 880 N N . THR A 1 136 ? 2.157 -3.017 18.960 1.00 21.60 114 THR A N 1
ATOM 881 C CA . THR A 1 136 ? 1.015 -3.100 18.094 1.00 22.63 114 THR A CA 1
ATOM 882 C C . THR A 1 136 ? 0.728 -4.560 17.842 1.00 26.87 114 THR A C 1
ATOM 883 O O . THR A 1 136 ? 1.298 -5.430 18.507 1.00 27.43 114 THR A O 1
ATOM 887 N N . ASN A 1 137 ? -0.184 -4.828 16.923 1.00 24.77 115 ASN A N 1
ATOM 888 C CA . ASN A 1 137 ? -0.624 -6.215 16.704 1.00 25.28 115 ASN A CA 1
ATOM 889 C C . ASN A 1 137 ? -0.835 -6.491 15.220 1.00 29.75 115 ASN A C 1
ATOM 890 O O . ASN A 1 137 ? -0.929 -5.574 14.407 1.00 25.57 115 ASN A O 1
ATOM 895 N N . ASP A 1 138 ? -0.915 -7.760 14.818 1.00 23.87 116 ASP A N 1
ATO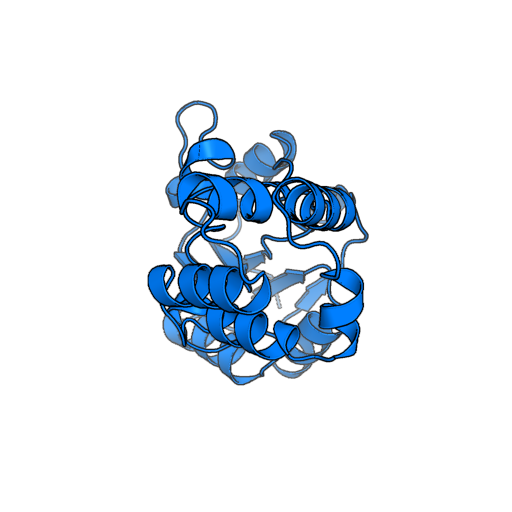M 896 C CA . ASP A 1 138 ? -0.989 -8.041 13.399 1.00 24.56 116 ASP A CA 1
ATOM 897 C C . ASP A 1 138 ? -2.164 -7.365 12.644 1.00 26.19 116 ASP A C 1
ATOM 898 O O . ASP A 1 138 ? -1.999 -6.914 11.501 1.00 28.20 116 ASP A O 1
ATOM 903 N N . ILE A 1 139 ? -3.337 -7.278 13.287 1.00 25.21 117 ILE A N 1
ATOM 904 C CA . ILE A 1 139 ? -4.529 -6.819 12.605 1.00 21.95 117 ILE A CA 1
ATOM 905 C C . ILE A 1 139 ? -4.336 -5.308 12.353 1.00 21.30 117 ILE A C 1
ATOM 906 O O . ILE A 1 139 ? -4.506 -4.853 11.227 1.00 24.86 117 ILE A O 1
ATOM 911 N N . HIS A 1 140 ? -3.932 -4.603 13.404 1.00 23.49 118 HIS A N 1
ATOM 912 C CA . HIS A 1 140 ? -3.690 -3.147 13.264 1.00 22.38 118 HIS A CA 1
ATOM 913 C C . HIS A 1 140 ? -2.563 -2.888 12.270 1.00 26.98 118 HIS A C 1
ATOM 914 O O . HIS A 1 140 ? -2.647 -1.974 11.446 1.00 22.08 118 HIS A O 1
ATOM 921 N N . TRP A 1 141 ? -1.503 -3.681 12.330 1.00 23.46 119 TRP A N 1
ATOM 922 C CA . TRP A 1 141 ? -0.360 -3.408 11.449 1.00 25.89 119 TRP A CA 1
ATOM 923 C C . TRP A 1 141 ? -0.742 -3.570 9.978 1.00 29.92 119 TRP A C 1
ATOM 924 O O . TRP A 1 141 ? -0.386 -2.742 9.124 1.00 24.01 119 TRP A O 1
ATOM 935 N N . LYS A 1 142 ? -1.464 -4.649 9.663 1.00 23.50 120 LYS A N 1
ATOM 936 C CA A LYS A 1 142 ? -1.967 -4.851 8.316 0.50 27.69 120 LYS A CA 1
ATOM 937 C CA B LYS A 1 142 ? -1.941 -4.838 8.306 0.50 27.45 120 LYS A CA 1
ATOM 938 C C . LYS A 1 142 ? -2.769 -3.635 7.868 1.00 25.71 120 LYS A C 1
ATOM 939 O O . LYS A 1 142 ? -2.634 -3.178 6.732 1.00 28.07 120 LYS A O 1
ATOM 950 N N . TRP A 1 143 ? -3.614 -3.147 8.766 1.00 24.06 121 TRP A N 1
ATOM 951 C CA . TRP A 1 143 ? -4.454 -1.982 8.459 1.00 24.43 121 TRP A CA 1
ATOM 952 C C . TRP A 1 143 ? -3.617 -0.745 8.126 1.00 25.68 121 TRP A C 1
ATOM 953 O O . TRP A 1 143 ? -3.879 -0.109 7.114 1.00 22.86 121 TRP A O 1
ATOM 964 N N . VAL A 1 144 ? -2.604 -0.414 8.929 1.00 24.86 122 VAL A N 1
ATOM 965 C CA . VAL A 1 144 ? -1.849 0.824 8.663 1.00 22.81 122 VAL A CA 1
ATOM 966 C C . VAL A 1 144 ? -1.013 0.670 7.396 1.00 23.31 122 VAL A C 1
ATOM 967 O O . VAL A 1 144 ? -0.828 1.609 6.641 1.00 28.31 122 VAL A O 1
ATOM 971 N N . CYS A 1 145 ? -0.530 -0.551 7.124 1.00 23.49 123 CYS A N 1
ATOM 972 C CA . CYS A 1 145 ? 0.269 -0.751 5.922 1.00 21.59 123 CYS A CA 1
ATOM 973 C C . CYS A 1 145 ? -0.563 -0.627 4.657 1.00 23.05 123 CYS A C 1
ATOM 974 O O . CYS A 1 145 ? -0.060 -0.279 3.602 1.00 27.93 123 CYS A O 1
ATOM 977 N N . LYS A 1 146 ? -1.843 -0.922 4.780 1.00 23.89 124 LYS A N 1
ATOM 978 C CA . LYS A 1 146 ? -2.764 -0.855 3.651 1.00 25.73 124 LYS A CA 1
ATOM 979 C C . LYS A 1 146 ? -3.385 0.526 3.492 1.00 26.36 124 LYS A C 1
ATOM 980 O O . LYS A 1 146 ? -3.532 1.011 2.361 1.00 29.93 124 LYS A O 1
ATOM 986 N N . ASN A 1 147 ? -3.731 1.153 4.619 1.00 28.15 125 ASN A N 1
ATOM 987 C CA . ASN A 1 147 ? -4.588 2.334 4.635 1.00 25.14 125 ASN A CA 1
ATOM 988 C C . ASN A 1 147 ? -3.965 3.638 5.133 1.00 30.56 125 ASN A C 1
ATOM 989 O O . ASN A 1 147 ? -4.549 4.697 4.933 1.00 35.42 125 ASN A O 1
ATOM 994 N N . ALA A 1 148 ? -2.814 3.576 5.789 1.00 26.38 126 ALA A N 1
ATOM 995 C CA . ALA A 1 148 ? -2.237 4.829 6.353 1.00 24.58 126 ALA A CA 1
ATOM 996 C C . ALA A 1 148 ? -0.872 5.176 5.768 1.00 28.20 126 ALA A C 1
ATOM 997 O O . ALA A 1 148 ? -0.598 6.341 5.484 1.00 29.90 126 ALA A O 1
ATOM 999 N N . PHE A 1 149 ? -0.015 4.178 5.581 1.00 24.99 127 PHE A N 1
ATOM 1000 C CA . PHE A 1 149 ? 1.323 4.432 5.069 1.00 26.42 127 PHE A CA 1
ATOM 1001 C C . PHE A 1 149 ? 1.414 4.737 3.574 1.00 26.26 127 PHE A C 1
ATOM 1002 O O . PHE A 1 149 ? 2.294 5.500 3.146 1.00 26.17 127 PHE A O 1
ATOM 1010 N N . PRO A 1 150 ? 0.533 4.126 2.760 1.00 24.24 128 PRO A N 1
ATOM 1011 C CA . PRO A 1 150 ? 0.621 4.387 1.327 1.00 26.01 128 PRO A CA 1
ATOM 1012 C C . PRO A 1 150 ? 0.262 5.836 1.045 1.00 28.61 128 PRO A C 1
ATOM 1013 O O . PRO A 1 150 ? -0.763 6.328 1.497 1.00 27.58 128 PRO A O 1
ATOM 1017 N N . TYR A 1 151 ? 1.130 6.506 0.322 1.00 24.89 129 TYR A N 1
ATOM 1018 C CA . TYR A 1 151 ? 1.029 7.956 0.182 1.00 26.23 129 TYR A CA 1
ATOM 1019 C C . TYR A 1 151 ? 1.905 8.324 -0.997 1.00 26.87 129 TYR A C 1
ATOM 1020 O O . TYR A 1 151 ? 3.080 7.936 -1.057 1.00 24.95 129 TYR A O 1
ATOM 1029 N N . ARG A 1 152 ? 1.358 9.071 -1.952 1.00 26.89 130 ARG A N 1
ATOM 1030 C CA A ARG A 1 152 ? 2.145 9.392 -3.135 0.50 26.71 130 ARG A CA 1
ATOM 1031 C CA B ARG A 1 152 ? 2.088 9.376 -3.176 0.50 27.47 130 ARG A CA 1
ATOM 1032 C C . ARG A 1 152 ? 2.627 8.074 -3.741 1.00 25.67 130 ARG A C 1
ATOM 1033 O O . ARG A 1 152 ? 1.840 7.169 -3.946 1.00 29.48 130 ARG A O 1
ATOM 1048 N N . THR A 1 153 ? 3.931 7.955 -3.990 1.00 21.54 131 THR A N 1
ATOM 1049 C CA . THR A 1 153 ? 4.430 6.694 -4.570 1.00 27.19 131 THR A CA 1
ATOM 1050 C C . THR A 1 153 ? 5.094 5.803 -3.514 1.00 26.69 131 THR A C 1
ATOM 1051 O O . THR A 1 153 ? 5.839 4.861 -3.843 1.00 26.72 131 THR A O 1
ATOM 1055 N N . PHE A 1 154 ? 4.818 6.118 -2.244 1.00 24.60 132 PHE A N 1
ATOM 1056 C CA . PHE A 1 154 ? 5.519 5.514 -1.114 1.00 25.37 132 PHE A CA 1
ATOM 1057 C C . PHE A 1 154 ? 4.677 4.460 -0.399 1.00 24.49 132 PHE A C 1
ATOM 1058 O O . PHE A 1 154 ? 3.434 4.519 -0.396 1.00 24.81 132 PHE A O 1
ATOM 1066 N N . LYS A 1 155 ? 5.371 3.491 0.198 1.00 26.23 133 LYS A N 1
ATOM 1067 C CA . LYS A 1 155 ? 4.750 2.521 1.071 1.00 26.32 133 LYS A CA 1
ATOM 1068 C C . LYS A 1 155 ? 5.564 2.493 2.372 1.00 28.56 133 LYS A C 1
ATOM 1069 O O . LYS A 1 155 ? 6.562 3.220 2.525 1.00 26.22 133 LYS A O 1
ATOM 1075 N N . VAL A 1 156 ? 5.161 1.641 3.305 1.00 24.84 134 VAL A N 1
ATOM 1076 C CA . VAL A 1 156 ? 5.802 1.614 4.616 1.00 23.65 134 VAL A CA 1
ATOM 1077 C C . VAL A 1 156 ? 7.313 1.394 4.553 1.00 22.73 134 VAL A C 1
ATOM 1078 O O . VAL A 1 156 ? 8.052 1.964 5.363 1.00 25.79 134 VAL A O 1
ATOM 1082 N N . GLU A 1 157 ? 7.783 0.566 3.613 1.00 24.73 135 GLU A N 1
ATOM 1083 C CA . GLU A 1 157 ? 9.230 0.319 3.499 1.00 25.39 135 GLU A CA 1
ATOM 1084 C C . GLU A 1 157 ? 10.058 1.568 3.202 1.00 27.25 135 GLU A C 1
ATOM 1085 O O . GLU A 1 157 ? 11.246 1.614 3.485 1.00 26.42 135 GLU A O 1
ATOM 1091 N N . ASP A 1 158 ? 9.420 2.576 2.625 1.00 24.92 136 ASP A N 1
ATOM 1092 C CA . ASP A 1 158 ? 10.113 3.799 2.278 1.00 23.75 136 ASP A CA 1
ATOM 1093 C C . ASP A 1 158 ? 10.403 4.724 3.454 1.00 29.42 136 ASP A C 1
ATOM 1094 O O . ASP A 1 158 ? 11.300 5.565 3.365 1.00 28.69 136 ASP A O 1
ATOM 1099 N N . TYR A 1 159 ? 9.679 4.568 4.555 1.00 24.03 137 TYR A N 1
ATOM 1100 C CA . TYR A 1 159 ? 9.834 5.508 5.659 1.00 23.82 137 TYR A CA 1
ATOM 1101 C C . TYR A 1 159 ? 10.910 5.076 6.652 1.00 23.09 137 TYR A C 1
ATOM 1102 O O . TYR A 1 159 ? 11.461 5.899 7.376 1.00 26.45 137 TYR A O 1
ATOM 1111 N N . PHE A 1 160 ? 11.163 3.760 6.717 1.00 23.80 138 PHE A N 1
ATOM 1112 C CA . PHE A 1 160 ? 11.937 3.199 7.824 1.00 23.92 138 PHE A CA 1
ATOM 1113 C C . PHE A 1 160 ? 13.040 2.289 7.319 1.00 26.28 138 PHE A C 1
ATOM 1114 O O . PHE A 1 160 ? 12.819 1.503 6.382 1.00 26.90 138 PHE A O 1
ATOM 1122 N N . GLU A 1 161 ? 14.197 2.362 7.966 1.00 24.30 139 GLU A N 1
ATOM 1123 C CA . GLU A 1 161 ? 15.233 1.354 7.749 1.00 23.29 139 GLU A CA 1
ATOM 1124 C C . GLU A 1 161 ? 14.691 -0.027 8.144 1.00 25.11 139 GLU A C 1
ATOM 1125 O O . GLU A 1 161 ? 14.890 -1.028 7.430 1.00 26.93 139 GLU A O 1
ATOM 1131 N N . LYS A 1 162 ? 14.030 -0.103 9.299 1.00 23.69 140 LYS A N 1
ATOM 1132 C CA . LYS A 1 162 ? 13.377 -1.352 9.748 1.00 23.78 140 LYS A CA 1
ATOM 1133 C C . LYS A 1 162 ? 12.255 -1.021 10.715 1.00 24.34 140 LYS A C 1
ATOM 1134 O O . LYS A 1 162 ? 12.308 -0.029 11.434 1.00 24.58 140 LYS A O 1
ATOM 1140 N N . THR A 1 163 ? 11.230 -1.843 10.705 1.00 21.98 141 THR A N 1
ATOM 1141 C CA . THR A 1 163 ? 10.135 -1.687 11.649 1.00 23.79 141 THR A CA 1
ATOM 1142 C C . THR A 1 163 ? 10.188 -2.758 12.726 1.00 27.97 141 THR A C 1
ATOM 1143 O O . THR A 1 163 ? 10.078 -3.969 12.423 1.00 26.36 141 THR A O 1
ATOM 1147 N N . TYR A 1 164 ? 10.358 -2.317 13.968 1.00 26.17 142 TYR A N 1
ATOM 1148 C CA . TYR A 1 164 ? 10.389 -3.220 15.132 1.00 20.96 142 TYR A CA 1
ATOM 1149 C C . TYR A 1 164 ? 9.014 -3.246 15.795 1.00 26.46 142 TYR A C 1
ATOM 1150 O O . TYR A 1 164 ? 8.552 -2.248 16.354 1.00 24.16 142 TYR A O 1
ATOM 1159 N N . LEU A 1 165 ? 8.360 -4.401 15.717 1.00 21.55 143 LEU A N 1
ATOM 1160 C CA . LEU A 1 165 ? 6.982 -4.528 16.169 1.00 21.29 143 LEU A CA 1
ATOM 1161 C C . LEU A 1 165 ? 6.887 -5.515 17.323 1.00 23.38 143 LEU A C 1
ATOM 1162 O O . LEU A 1 165 ? 7.378 -6.655 17.211 1.00 26.23 143 LEU A O 1
ATOM 1167 N N . SER A 1 166 ? 6.223 -5.102 18.400 1.00 21.87 144 SER A N 1
ATOM 1168 C CA . SER A 1 166 ? 6.057 -5.944 19.595 1.00 21.30 144 SER A CA 1
ATOM 1169 C C . SER A 1 166 ? 5.618 -7.344 19.253 1.00 22.93 144 SER A C 1
ATOM 1170 O O . SER A 1 166 ? 6.176 -8.327 19.773 1.00 27.63 144 SER A O 1
ATOM 1173 N N . TYR A 1 167 ? 4.604 -7.458 18.409 1.00 24.52 145 TYR A N 1
ATOM 1174 C CA . TYR A 1 167 ? 4.017 -8.768 18.223 1.00 24.36 145 TYR A CA 1
ATOM 1175 C C . TYR A 1 167 ? 4.962 -9.690 17.454 1.00 30.88 145 TYR A C 1
ATOM 1176 O O . TYR A 1 167 ? 4.846 -10.910 17.586 1.00 29.36 145 TYR A O 1
ATOM 1185 N N . GLU A 1 168 ? 5.875 -9.120 16.660 1.00 26.21 146 GLU A N 1
ATOM 1186 C CA . GLU A 1 168 ? 6.888 -9.912 15.962 1.00 29.33 146 GLU A CA 1
ATOM 1187 C C . GLU A 1 168 ? 8.060 -10.238 16.873 1.00 32.03 146 GLU A C 1
ATOM 1188 O O . GLU A 1 168 ? 8.692 -11.308 16.743 1.00 33.26 146 GLU A O 1
ATOM 1194 N N . MET A 1 169 ? 8.349 -9.330 17.802 1.00 28.09 147 MET A N 1
ATOM 1195 C CA . MET A 1 169 ? 9.480 -9.496 18.716 1.00 27.21 147 MET A CA 1
ATOM 1196 C C . MET A 1 169 ? 9.170 -10.342 19.958 1.00 28.26 147 MET A C 1
ATOM 1197 O O . MET A 1 169 ? 10.086 -10.795 20.663 1.00 30.97 147 MET A O 1
ATOM 1202 N N . LYS A 1 170 ? 7.887 -10.566 20.217 1.00 26.71 148 LYS A N 1
ATOM 1203 C CA . LYS A 1 170 ? 7.421 -11.223 21.423 1.00 27.99 148 LYS A CA 1
ATOM 1204 C C . LYS A 1 170 ? 7.834 -10.511 22.712 1.00 32.95 148 LYS A C 1
ATOM 1205 O O . LYS A 1 170 ? 8.125 -11.160 23.712 1.00 31.10 148 LYS A O 1
ATOM 1211 N N . MET A 1 171 ? 7.835 -9.168 22.693 1.00 24.27 149 MET A N 1
ATOM 1212 C CA . MET A 1 171 ? 8.242 -8.365 23.832 1.00 25.21 149 MET A CA 1
ATOM 1213 C C . MET A 1 171 ? 7.413 -7.113 23.626 1.00 22.16 149 MET A C 1
ATOM 1214 O O . MET A 1 171 ? 6.910 -6.905 22.522 1.00 24.85 149 MET A O 1
ATOM 1219 N N . ALA A 1 172 ? 7.271 -6.300 24.658 1.00 25.83 150 ALA A N 1
ATOM 1220 C CA . ALA A 1 172 ? 6.531 -5.041 24.485 1.00 23.81 150 ALA A CA 1
ATOM 1221 C C . ALA A 1 172 ? 7.197 -3.973 25.323 1.00 26.50 150 ALA A C 1
ATOM 1222 O O . ALA A 1 172 ? 7.710 -4.246 26.405 1.00 29.01 150 ALA A O 1
ATOM 1224 N N . LYS A 1 173 ? 7.181 -2.731 24.838 1.00 22.12 151 LYS A N 1
ATOM 1225 C CA . LYS A 1 173 ? 7.549 -1.636 25.701 1.00 25.05 151 LYS A CA 1
ATOM 1226 C C . LYS A 1 173 ? 6.603 -1.642 26.899 1.00 19.78 151 LYS A C 1
ATOM 1227 O O . LYS A 1 173 ? 5.416 -1.918 26.733 1.00 25.39 151 LYS A O 1
ATOM 1233 N N . PRO A 1 174 ? 7.099 -1.263 28.082 1.00 23.54 152 PRO A N 1
ATOM 1234 C CA . PRO A 1 174 ? 8.421 -0.680 28.311 1.00 24.20 152 PRO A CA 1
ATOM 1235 C C . PRO A 1 174 ? 9.465 -1.666 28.824 1.00 23.02 152 PRO A C 1
ATOM 1236 O O . PRO A 1 174 ? 10.389 -1.271 29.533 1.00 23.96 152 PRO A O 1
ATOM 1240 N N . GLU A 1 175 ? 9.339 -2.951 28.491 1.00 25.17 153 GLU A N 1
ATOM 1241 C CA . GLU A 1 175 ? 10.363 -3.863 28.940 1.00 26.33 153 GLU A CA 1
ATOM 1242 C C . GLU A 1 175 ? 11.723 -3.449 28.419 1.00 19.54 153 GLU A C 1
ATOM 1243 O O . GLU A 1 175 ? 11.893 -3.312 27.191 1.00 22.54 153 GLU A O 1
ATOM 1249 N N . PRO A 1 176 ? 12.729 -3.327 29.316 1.00 25.76 154 PRO A N 1
ATOM 1250 C CA . PRO A 1 176 ? 14.075 -3.000 28.873 1.00 23.95 154 PRO A CA 1
ATOM 1251 C C . PRO A 1 176 ? 14.560 -3.878 27.730 1.00 24.16 154 PRO A C 1
ATOM 1252 O O . PRO A 1 176 ? 15.222 -3.401 26.821 1.00 24.68 154 PRO A O 1
ATOM 1256 N N . GLU A 1 177 ? 14.240 -5.170 27.766 1.00 22.68 155 GLU A N 1
ATOM 1257 C CA . GLU A 1 177 ? 14.712 -6.090 26.727 1.00 25.91 155 GLU A CA 1
ATOM 1258 C C . GLU A 1 177 ? 14.334 -5.682 25.294 1.00 25.25 155 GLU A C 1
ATOM 1259 O O . GLU A 1 177 ? 15.100 -5.944 24.366 1.00 25.22 155 GLU A O 1
ATOM 1265 N N . ILE A 1 178 ? 13.164 -5.067 25.103 1.00 23.78 156 ILE A N 1
ATOM 1266 C CA . ILE A 1 178 ? 12.776 -4.649 23.759 1.00 20.90 156 ILE A CA 1
ATOM 1267 C C . ILE A 1 178 ? 13.737 -3.600 23.197 1.00 23.62 156 ILE A C 1
ATOM 1268 O O . ILE A 1 178 ? 14.131 -3.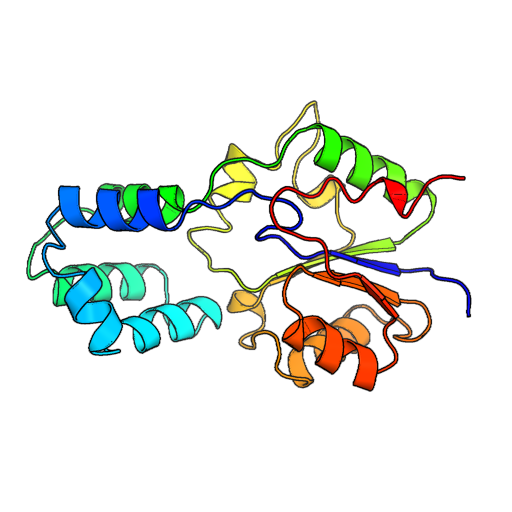682 22.038 1.00 25.48 156 ILE A O 1
ATOM 1273 N N . PHE A 1 179 ? 14.113 -2.628 24.019 1.00 24.39 157 PHE A N 1
ATOM 1274 C CA . PHE A 1 179 ? 15.051 -1.587 23.573 1.00 25.16 157 PHE A CA 1
ATOM 1275 C C . PHE A 1 179 ? 16.427 -2.180 23.276 1.00 26.23 157 PHE A C 1
ATOM 1276 O O . PHE A 1 179 ? 17.052 -1.872 22.259 1.00 25.67 157 PHE A O 1
ATOM 1284 N N . LYS A 1 180 ? 16.918 -3.030 24.175 1.00 25.63 158 LYS A N 1
ATOM 1285 C CA . LYS A 1 180 ? 18.211 -3.690 23.948 1.00 24.67 158 LYS A CA 1
ATOM 1286 C C . LYS A 1 180 ? 18.172 -4.574 22.692 1.00 25.86 158 LYS A C 1
ATOM 1287 O O . LYS A 1 180 ? 19.153 -4.645 21.946 1.00 27.88 158 LYS A O 1
ATOM 1293 N N . ALA A 1 181 ? 17.054 -5.250 22.459 1.00 23.29 159 ALA A N 1
ATOM 1294 C CA . ALA A 1 181 ? 16.908 -6.049 21.252 1.00 26.72 159 ALA A CA 1
ATOM 1295 C C . ALA A 1 181 ? 16.967 -5.212 19.979 1.00 24.30 159 ALA A C 1
ATOM 1296 O O . ALA A 1 181 ? 17.603 -5.603 19.007 1.00 26.99 159 ALA A O 1
ATOM 1298 N N . VAL A 1 182 ? 16.308 -4.060 19.989 1.00 24.36 160 VAL A N 1
ATOM 1299 C CA . VAL A 1 182 ? 16.394 -3.144 18.853 1.00 24.97 160 VAL A CA 1
ATOM 1300 C C . VAL A 1 182 ? 17.828 -2.660 18.615 1.00 22.36 160 VAL A C 1
ATOM 1301 O O . VAL A 1 182 ? 18.323 -2.727 17.484 1.00 25.28 160 VAL A O 1
ATOM 1305 N N . THR A 1 183 ? 18.508 -2.185 19.651 1.00 23.69 161 THR A N 1
ATOM 1306 C CA . THR A 1 183 ? 19.834 -1.615 19.457 1.00 27.85 161 THR A CA 1
ATOM 1307 C C . THR A 1 183 ? 20.819 -2.693 19.036 1.00 27.24 161 THR A C 1
ATOM 1308 O O . THR A 1 183 ? 21.674 -2.432 18.192 1.00 25.74 161 THR A O 1
ATOM 1312 N N . GLU A 1 184 ? 20.646 -3.906 19.566 1.00 27.97 162 GLU A N 1
ATOM 1313 C CA . GLU A 1 184 ? 21.511 -5.041 19.184 1.00 32.18 162 GLU A CA 1
ATOM 1314 C C . GLU A 1 184 ? 21.270 -5.488 17.742 1.00 28.82 162 GLU A C 1
ATOM 1315 O O . GLU A 1 184 ? 22.205 -5.620 16.945 1.00 29.19 162 GLU A O 1
ATOM 1321 N N . ASP A 1 185 ? 20.003 -5.678 17.386 1.00 24.62 163 ASP A N 1
ATOM 1322 C CA . ASP A 1 185 ? 19.651 -6.061 16.027 1.00 26.08 163 ASP A CA 1
ATOM 1323 C C . ASP A 1 185 ? 20.047 -5.026 14.970 1.00 25.52 163 ASP A C 1
ATOM 1324 O O . ASP A 1 185 ? 20.563 -5.374 13.898 1.00 27.52 163 ASP A O 1
ATOM 1329 N N . ALA A 1 186 ? 19.803 -3.743 15.253 1.00 23.70 164 ALA A N 1
ATOM 1330 C CA . ALA A 1 186 ? 20.072 -2.710 14.265 1.00 26.12 164 ALA A CA 1
ATOM 1331 C C . ALA A 1 186 ? 21.565 -2.351 14.229 1.00 25.31 164 ALA A C 1
ATOM 1332 O O . ALA A 1 186 ? 22.038 -1.771 13.246 1.00 29.00 164 ALA A O 1
ATOM 1334 N N . GLY A 1 187 ? 22.270 -2.654 15.317 1.00 24.28 165 GLY A N 1
ATOM 1335 C CA . GLY A 1 187 ? 23.708 -2.461 15.405 1.00 23.97 165 GLY A CA 1
ATOM 1336 C C . GLY A 1 187 ? 23.986 -0.986 15.614 1.00 27.81 165 GLY A C 1
ATOM 1337 O O . GLY A 1 187 ? 24.890 -0.431 15.024 1.00 29.66 165 GLY A O 1
ATOM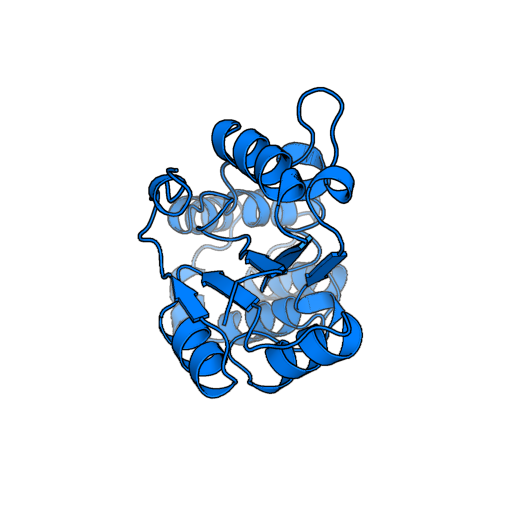 1338 N N . ILE A 1 188 ? 23.197 -0.374 16.479 1.00 24.93 166 ILE A N 1
ATOM 1339 C CA . ILE A 1 188 ? 23.307 1.055 16.722 1.00 26.05 166 ILE A CA 1
ATOM 1340 C C . ILE A 1 188 ? 23.705 1.355 18.179 1.00 29.34 166 ILE A C 1
ATOM 1341 O O . ILE A 1 188 ? 23.502 0.551 19.115 1.00 26.82 166 ILE A O 1
ATOM 1346 N N . ASP A 1 189 ? 24.263 2.538 18.377 1.00 26.33 167 ASP A N 1
ATOM 1347 C CA . ASP A 1 189 ? 24.619 3.022 19.710 1.00 31.02 167 ASP A CA 1
ATOM 1348 C C . ASP A 1 189 ? 23.430 3.752 20.324 1.00 29.77 167 ASP A C 1
ATOM 1349 O O . ASP A 1 189 ? 22.945 4.722 19.730 1.00 29.53 167 ASP A O 1
ATOM 1354 N N . PRO A 1 190 ? 22.960 3.310 21.498 1.00 30.76 168 PRO A N 1
ATOM 1355 C CA . PRO A 1 190 ? 21.816 3.980 22.141 1.00 23.99 168 PRO A CA 1
ATOM 1356 C C . PRO A 1 190 ? 22.122 5.449 22.348 1.00 28.39 168 PRO A C 1
ATOM 1357 O O . PRO A 1 190 ? 21.231 6.265 22.289 1.00 26.86 168 PRO A O 1
ATOM 1361 N N . LYS A 1 191 ? 23.378 5.760 22.638 1.00 27.04 169 LYS A N 1
ATOM 1362 C CA . LYS A 1 191 ? 23.753 7.135 22.899 1.00 26.68 169 LYS A CA 1
ATOM 1363 C C . LYS A 1 191 ? 23.670 8.022 21.661 1.00 27.36 169 LYS A C 1
ATOM 1364 O O . LYS A 1 191 ? 23.699 9.255 21.780 1.00 33.37 169 LYS A O 1
ATOM 1370 N N . GLU A 1 192 ? 23.569 7.412 20.482 1.00 25.04 170 GLU A N 1
ATOM 1371 C CA . GLU A 1 192 ? 23.418 8.151 19.224 1.00 26.79 170 GLU A CA 1
ATOM 1372 C C . GLU A 1 192 ? 21.973 8.050 18.745 1.00 24.39 170 GLU A C 1
ATOM 1373 O O . GLU A 1 192 ? 21.692 8.277 17.568 1.00 24.89 170 GLU A O 1
ATOM 1379 N N . THR A 1 193 ? 21.074 7.670 19.664 1.00 24.87 171 THR A N 1
ATOM 1380 C CA . THR A 1 193 ? 19.685 7.365 19.285 1.00 23.13 171 THR A CA 1
ATOM 1381 C C . THR A 1 193 ? 18.703 8.266 20.019 1.00 22.68 171 THR A C 1
ATOM 1382 O O . THR A 1 193 ? 18.868 8.547 21.211 1.00 23.81 171 THR A O 1
ATOM 1386 N N . PHE A 1 194 ? 17.695 8.739 19.285 1.00 23.40 172 PHE A N 1
ATOM 1387 C CA . PHE A 1 194 ? 16.650 9.581 19.822 1.00 24.00 172 PHE A CA 1
ATOM 1388 C C . PHE A 1 194 ? 15.316 8.857 19.605 1.00 21.20 172 PHE A C 1
ATOM 1389 O O . PHE A 1 194 ? 14.976 8.451 18.472 1.00 23.58 172 PHE A O 1
ATOM 1397 N N . PHE A 1 195 ? 14.557 8.742 20.688 1.00 19.55 173 PHE A N 1
ATOM 1398 C CA . PHE A 1 195 ? 13.309 7.996 20.719 1.00 22.53 173 PHE A CA 1
ATOM 1399 C C . PHE A 1 195 ? 12.134 8.956 20.977 1.00 22.82 173 PHE A C 1
ATOM 1400 O O . PHE A 1 195 ? 12.167 9.747 21.932 1.00 21.91 173 PHE A O 1
ATOM 1408 N N . ILE A 1 196 ? 11.121 8.879 20.105 1.00 20.10 174 ILE A N 1
ATOM 1409 C CA . ILE A 1 196 ? 9.902 9.707 20.218 1.00 23.52 174 ILE A CA 1
ATOM 1410 C C . ILE A 1 196 ? 8.712 8.809 20.496 1.00 23.77 174 ILE A C 1
ATOM 1411 O O . ILE A 1 196 ? 8.321 8.001 19.646 1.00 22.53 174 ILE A O 1
ATOM 1416 N N . ASP A 1 197 ? 8.146 8.934 21.698 1.00 22.08 175 ASP A N 1
ATOM 1417 C CA . ASP A 1 197 ? 7.071 8.063 22.153 1.00 22.16 175 ASP A CA 1
ATOM 1418 C C . ASP A 1 197 ? 6.245 8.796 23.173 1.00 23.37 175 ASP A C 1
ATOM 1419 O O . ASP A 1 197 ? 6.804 9.448 24.064 1.00 24.84 175 ASP A O 1
ATOM 1424 N N . ASP A 1 198 ? 4.923 8.739 23.012 1.00 24.74 176 ASP A N 1
ATOM 1425 C CA . ASP A 1 198 ? 4.039 9.559 23.855 1.00 25.09 176 ASP A CA 1
ATOM 1426 C C . ASP A 1 198 ? 3.791 8.945 25.223 1.00 29.04 176 ASP A C 1
ATOM 1427 O O . ASP A 1 198 ? 3.030 9.483 26.024 1.00 28.14 176 ASP A O 1
ATOM 1432 N N . SER A 1 199 ? 4.420 7.808 25.499 1.00 23.34 177 SER A N 1
ATOM 1433 C CA . SER A 1 199 ? 4.317 7.227 26.811 1.00 21.90 177 SER A CA 1
ATOM 1434 C C . SER A 1 199 ? 5.499 7.563 27.686 1.00 23.71 177 SER A C 1
ATOM 1435 O O . SER A 1 199 ? 6.661 7.284 27.337 1.00 23.56 177 SER A O 1
ATOM 1438 N N . GLU A 1 200 ? 5.229 8.191 28.828 1.00 25.49 178 GLU A N 1
ATOM 1439 C CA . GLU A 1 200 ? 6.307 8.596 29.718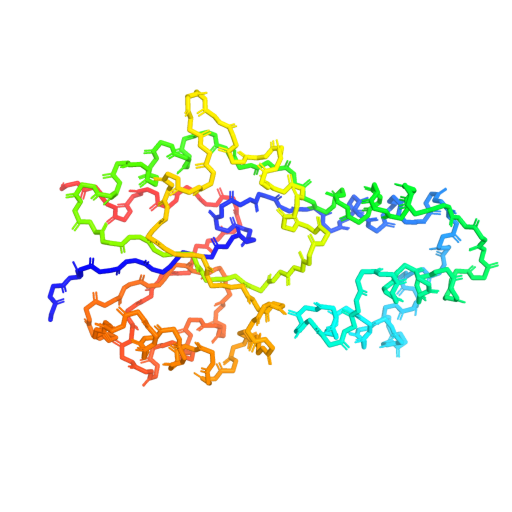 1.00 26.10 178 GLU A CA 1
ATOM 1440 C C . GLU A 1 200 ? 7.135 7.388 30.182 1.00 21.74 178 GLU A C 1
ATOM 1441 O O . GLU A 1 200 ? 8.363 7.456 30.193 1.00 23.22 178 GLU A O 1
ATOM 1447 N N . ILE A 1 201 ? 6.485 6.284 30.546 1.00 24.82 179 ILE A N 1
ATOM 1448 C CA . ILE A 1 201 ? 7.292 5.175 31.081 1.00 21.66 179 ILE A CA 1
ATOM 1449 C C . ILE A 1 201 ? 8.191 4.556 30.001 1.00 24.84 179 ILE A C 1
ATOM 1450 O O . ILE A 1 201 ? 9.343 4.164 30.286 1.00 24.91 179 ILE A O 1
ATOM 1455 N N . ASN A 1 202 ? 7.680 4.449 28.774 1.00 22.42 180 ASN A N 1
ATOM 1456 C CA . ASN A 1 202 ? 8.503 3.914 27.672 1.00 20.29 180 ASN A CA 1
ATOM 1457 C C . ASN A 1 202 ? 9.738 4.773 27.536 1.00 24.78 180 ASN A C 1
ATOM 1458 O O . ASN A 1 202 ? 10.836 4.280 27.374 1.00 24.05 180 ASN A O 1
ATOM 1463 N N . CYS A 1 203 ? 9.560 6.090 27.594 1.00 23.60 181 CYS A N 1
ATOM 1464 C CA . CYS A 1 203 ? 10.729 6.977 27.491 1.00 22.65 181 CYS A CA 1
ATOM 1465 C C . CYS A 1 203 ? 11.710 6.891 28.650 1.00 19.30 181 CYS A C 1
ATOM 1466 O O . CYS A 1 203 ? 12.929 6.976 28.453 1.00 23.68 181 CYS A O 1
ATOM 1469 N N . LYS A 1 204 ? 11.184 6.767 29.858 1.00 21.74 182 LYS A N 1
ATOM 1470 C CA . LYS A 1 204 ? 12.063 6.658 31.036 1.00 23.55 182 LYS A CA 1
ATOM 1471 C C . LYS A 1 204 ? 12.894 5.361 30.979 1.00 23.80 182 LYS A C 1
ATOM 1472 O O . LYS A 1 204 ? 14.090 5.355 31.326 1.00 24.33 182 LYS A O 1
ATOM 1478 N N . VAL A 1 205 ? 12.286 4.270 30.529 1.00 23.94 183 VAL A N 1
ATOM 1479 C CA . VAL A 1 205 ? 13.086 3.057 30.385 1.00 23.91 183 VAL A CA 1
ATOM 1480 C C . VAL A 1 205 ? 14.166 3.228 29.303 1.00 24.24 183 VAL A C 1
ATOM 1481 O O . VAL A 1 205 ? 15.329 2.889 29.513 1.00 24.80 183 VAL A O 1
ATOM 1485 N N . ALA A 1 206 ? 13.793 3.790 28.158 1.00 22.38 184 ALA A N 1
ATOM 1486 C CA . ALA A 1 206 ? 14.769 4.032 27.114 1.00 24.18 184 ALA A CA 1
ATOM 1487 C C . ALA A 1 206 ? 15.923 4.909 27.658 1.00 23.40 184 ALA A C 1
ATOM 1488 O O . ALA A 1 206 ? 17.086 4.667 27.337 1.00 26.81 184 ALA A O 1
ATOM 1490 N N . GLN A 1 207 ? 15.595 5.927 28.461 1.00 26.09 185 GLN A N 1
ATOM 1491 C CA . GLN A 1 207 ? 16.613 6.845 28.996 1.00 26.58 185 GLN A CA 1
ATOM 1492 C C . GLN A 1 207 ? 17.639 6.107 29.841 1.00 28.62 185 GLN A C 1
ATOM 1493 O O . GLN A 1 207 ? 18.829 6.404 29.797 1.00 25.98 185 GLN A O 1
ATOM 1499 N N . GLU A 1 208 ? 17.167 5.111 30.584 1.00 29.12 186 GLU A N 1
ATOM 1500 C CA . GLU A 1 208 ? 18.042 4.350 31.461 1.00 34.35 186 GLU A CA 1
ATOM 1501 C C . GLU A 1 208 ? 19.076 3.623 30.607 1.00 38.62 186 GLU A C 1
ATOM 1502 O O . GLU A 1 208 ? 20.219 3.399 31.033 1.00 33.34 186 GLU A O 1
ATOM 1508 N N . LEU A 1 209 ? 18.693 3.297 29.376 1.00 35.84 187 LEU A N 1
ATOM 1509 C CA . LEU A 1 209 ? 19.593 2.653 28.459 1.00 30.05 187 LEU A CA 1
ATOM 1510 C C . LEU A 1 209 ? 20.521 3.600 27.697 1.00 33.77 187 LEU A C 1
ATOM 1511 O O . LEU A 1 209 ? 21.356 3.149 26.920 1.00 38.20 187 LEU A O 1
ATOM 1516 N N . GLY A 1 210 ? 20.377 4.907 27.921 1.00 28.76 188 GLY A N 1
ATOM 1517 C CA . GLY A 1 210 ? 21.248 5.898 27.284 1.00 27.65 188 GLY A CA 1
ATOM 1518 C C . GLY A 1 210 ? 20.647 6.609 26.063 1.00 32.35 188 GLY A C 1
ATOM 1519 O O . GLY A 1 210 ? 21.280 7.467 25.450 1.00 31.08 188 GLY A O 1
ATOM 1520 N N . ILE A 1 211 ? 19.413 6.253 25.735 1.00 27.84 189 ILE A N 1
ATOM 1521 C CA . ILE A 1 211 ? 18.706 6.798 24.576 1.00 22.98 189 ILE A CA 1
ATOM 1522 C C . ILE A 1 211 ? 18.107 8.142 24.955 1.00 26.06 189 ILE A C 1
ATOM 1523 O O . ILE A 1 211 ? 17.556 8.297 26.041 1.00 28.69 189 ILE A O 1
ATOM 1528 N N . SER A 1 212 ? 18.258 9.128 24.094 1.00 26.74 190 SER A N 1
ATOM 1529 C CA . SER A 1 212 ? 17.606 10.400 24.354 1.00 22.48 190 SER A CA 1
ATOM 1530 C C . SER A 1 212 ? 16.145 10.329 23.934 1.00 22.15 190 SER A C 1
ATOM 1531 O O . SER A 1 212 ? 15.813 9.591 23.021 1.00 24.34 190 SER A O 1
ATOM 1534 N N . THR A 1 213 ? 15.274 11.106 24.579 1.00 21.58 191 THR A N 1
ATOM 1535 C CA . THR A 1 213 ? 13.837 10.952 24.296 1.00 22.03 191 THR A CA 1
ATOM 1536 C C . THR A 1 213 ? 13.072 12.267 24.224 1.00 23.32 191 THR A C 1
ATOM 1537 O O . THR A 1 213 ? 13.516 13.307 24.763 1.00 24.97 191 THR A O 1
ATOM 1541 N N . TYR A 1 214 ? 11.908 12.191 23.584 1.00 22.55 192 TYR A N 1
ATOM 1542 C CA . TYR A 1 214 ? 10.926 13.274 23.626 1.00 23.69 192 TYR A CA 1
ATOM 1543 C C . TYR A 1 214 ? 9.569 12.613 23.703 1.00 24.84 192 TYR A C 1
ATOM 1544 O O . TYR A 1 214 ? 9.318 11.620 23.015 1.00 24.80 192 TYR A O 1
ATOM 1553 N N . THR A 1 215 ? 8.689 13.151 24.542 1.00 23.91 193 THR A N 1
ATOM 1554 C CA . THR A 1 215 ? 7.387 12.556 24.786 1.00 23.38 193 THR A CA 1
ATOM 1555 C C . THR A 1 215 ? 6.337 13.556 24.296 1.00 30.40 193 THR A C 1
ATOM 1556 O O . THR A 1 215 ? 5.963 14.490 25.033 1.00 26.55 193 THR A O 1
ATOM 1560 N N . PRO A 1 216 ? 5.868 13.383 23.053 1.00 29.75 194 PRO A N 1
ATOM 1561 C CA . PRO A 1 216 ? 4.868 14.320 22.534 1.00 26.08 194 PRO A CA 1
ATOM 1562 C C . PRO A 1 216 ? 3.542 14.156 23.247 1.00 31.54 194 PRO A C 1
ATOM 1563 O O . PRO A 1 216 ? 3.233 13.085 23.749 1.00 26.38 194 PRO A O 1
ATOM 1567 N N . LYS A 1 217 ? 2.756 15.218 23.294 1.00 29.61 195 LYS A N 1
ATOM 1568 C CA . LYS A 1 217 ? 1.375 15.119 23.755 1.00 36.32 195 LYS A CA 1
ATOM 1569 C C . LYS A 1 217 ? 0.457 14.605 22.654 1.00 35.05 195 LYS A C 1
ATOM 1570 O O . LYS A 1 217 ? 0.851 14.509 21.490 1.00 32.36 195 LYS A O 1
ATOM 1576 N N . ALA A 1 218 ? -0.775 14.259 23.022 1.00 39.71 196 ALA A N 1
ATOM 1577 C CA . ALA A 1 218 ? -1.748 13.780 22.057 1.00 37.74 196 ALA A CA 1
ATOM 1578 C C . ALA A 1 218 ? -1.989 14.823 20.942 1.00 30.42 196 ALA A C 1
ATOM 1579 O O . ALA A 1 218 ? -2.189 16.013 21.226 1.00 37.82 196 ALA A O 1
ATOM 1581 N N . GLY A 1 219 ? -1.978 14.372 19.694 1.00 31.09 197 GLY A N 1
ATOM 1582 C CA . GLY A 1 219 ? -2.143 15.258 18.534 1.00 33.25 197 GLY A CA 1
ATOM 1583 C C . GLY A 1 219 ? -1.015 16.264 18.317 1.00 33.50 197 GLY A C 1
ATOM 1584 O O . GLY A 1 219 ? -1.137 17.176 17.494 1.00 30.85 197 GLY A O 1
ATOM 1585 N N . GLU A 1 220 ? 0.093 16.120 19.043 1.00 28.85 198 GLU A N 1
ATOM 1586 C CA . GLU A 1 220 ? 1.203 17.050 18.885 1.00 25.46 198 GLU A CA 1
ATOM 1587 C C . GLU A 1 220 ? 1.910 16.895 17.544 1.00 29.66 198 GLU A C 1
ATOM 1588 O O . GLU A 1 220 ? 2.254 15.786 17.114 1.00 26.56 198 GLU A O 1
ATOM 1594 N N . ASP A 1 221 ? 2.091 18.006 16.840 1.00 23.42 199 ASP A N 1
ATOM 1595 C CA . ASP A 1 221 ? 2.977 18.039 15.682 1.00 23.54 199 ASP A CA 1
ATOM 1596 C C . ASP A 1 221 ? 4.385 18.267 16.213 1.00 27.76 199 ASP A C 1
ATOM 1597 O O . ASP A 1 221 ? 4.753 19.396 16.561 1.00 25.92 199 ASP A O 1
ATOM 1602 N N . TRP A 1 222 ? 5.174 17.195 16.311 1.00 21.65 200 TRP A N 1
ATOM 1603 C CA . TRP A 1 222 ? 6.515 17.296 16.891 1.00 23.26 200 TRP A CA 1
ATOM 1604 C C . TRP A 1 222 ? 7.625 17.677 15.902 1.00 20.60 200 TRP A C 1
ATOM 1605 O O . TRP A 1 222 ? 8.808 17.573 16.217 1.00 24.84 200 TRP A O 1
ATOM 1616 N N . SER A 1 223 ? 7.261 18.134 14.702 1.00 22.85 201 SER A N 1
ATOM 1617 C CA . SER A 1 223 ? 8.273 18.560 13.722 1.00 25.66 201 SER A CA 1
ATOM 1618 C C . SER A 1 223 ? 9.161 19.695 14.258 1.00 23.08 201 SER A C 1
ATOM 1619 O O . SER A 1 223 ? 10.253 19.935 13.728 1.00 26.22 201 SER A O 1
ATOM 1622 N N . HIS A 1 224 ? 8.688 20.409 15.278 1.00 26.42 202 HIS A N 1
ATOM 1623 C CA . HIS A 1 224 ? 9.513 21.491 15.876 1.00 26.56 202 HIS A CA 1
ATOM 1624 C C . HIS A 1 224 ? 10.882 20.986 16.374 1.00 30.82 202 HIS A C 1
ATOM 1625 O O . HIS A 1 224 ? 11.850 21.734 16.458 1.00 29.97 202 HIS A O 1
ATOM 1632 N N . LEU A 1 225 ? 10.981 19.696 16.677 1.00 24.44 203 LEU A N 1
ATOM 1633 C CA . LEU A 1 225 ? 12.250 19.168 17.176 1.00 22.94 203 LEU A CA 1
ATOM 1634 C C . LEU A 1 225 ? 13.339 19.277 16.144 1.00 26.80 203 LEU A C 1
ATOM 1635 O O . LEU A 1 225 ? 14.539 19.245 16.486 1.00 31.03 203 LEU A O 1
ATOM 1640 N N . PHE A 1 226 ? 12.948 19.360 14.880 1.00 26.24 204 PHE A N 1
ATOM 1641 C CA . PHE A 1 226 ? 13.900 19.294 13.792 1.00 31.09 204 PHE A CA 1
ATOM 1642 C C . PHE A 1 226 ? 14.097 20.617 13.052 1.00 36.95 204 PHE A C 1
ATOM 1643 O O . PHE A 1 226 ? 14.673 20.643 11.965 1.00 39.93 204 PHE A O 1
ATOM 1651 N N . ARG A 1 227 ? 13.643 21.703 13.624 1.00 39.56 205 ARG A N 1
ATOM 1652 C CA A ARG A 1 227 ? 13.842 22.993 12.996 0.50 47.51 205 ARG A CA 1
ATOM 1653 C CA B ARG A 1 227 ? 13.799 23.032 13.068 0.50 47.93 205 ARG A CA 1
ATOM 1654 C C . ARG A 1 227 ? 15.294 23.356 13.011 1.00 54.21 205 ARG A C 1
ATOM 1655 O O . ARG A 1 227 ? 15.955 23.200 14.018 1.00 55.73 205 ARG A O 1
ATOM 1670 N N . LYS A 1 228 ? 15.779 23.856 11.893 1.00 61.11 206 LYS A N 1
ATOM 1671 C CA . LYS A 1 228 ? 17.216 24.143 11.743 1.00 69.37 206 LYS A CA 1
ATOM 1672 C C . LYS A 1 228 ? 17.727 25.243 12.672 1.00 69.93 206 LYS A C 1
ATOM 1673 O O . LYS A 1 228 ? 17.140 26.319 12.752 1.00 72.32 206 LYS A O 1
#

InterPro domains:
  IPR006439 HAD hydrolase, subfamily IA [PR00413] (6-17)
  IPR006439 HAD hydrolase, subfamily IA [PR00413] (138-154)
  IPR006439 HAD hydrolase, subfamily IA [PR00413] (156-176)
  IPR006439 HAD hydrolase, subfamily IA [TIGR01509] (121-191)
  IPR023198 Phosphoglycolate phosphatase-like, domain 2 [G3DSA:1.10.150.240] (18-91)
  IPR023214 HAD superfamily [G3DSA:3.40.50.1000] (6-191)
  IPR036412 HAD-like superfamily [SSF56784] (7-193)

Organism: Bacteroides thetaiotaomicron (strain ATCC 29148 / DSM 2079 / JCM 5827 / CCUG 10774 / NCTC 10582 / VPI-5482 / E50) (NCBI:txid226186)

Foldseek 3Di:
DAAAAEEEEPDQRFWAFDPPQLVVLLVVVQLVCVVVVVVVCLPVVLVVCQLQLVDALVVSVVSSCVNRVHDDDSVSNLVSNLNRTDEGPVVVVVLLLVCVVRHQYEYAYRDGDSNVVCCQVPHQDDDPDTPVNRHPYYHGNSVNSHHPPPLVSLVVVCVVVVHQQLNYEYEAQDPRSQVSSVVSNHHYDHDDRPDPPCVVVDD

B-factor: mean 38.51, std 21.84, range [16.42, 131.43]

Sequence (203 aa):
KGIKNLLIDLGGVLINLDRERCIENFKKIGFQNIEEKFCTHQLDGIFLQQEKGLITPAEFRDGIREMMGKMVSDKQIDAAWNSFLVDIPTYKLDLLLKLREKYVVYLLSNTNDIHWKKWVCKNAFPYRRTFKVEDYFEKTYLSYEMKMAKPEPEIFKAVTEDAGIDPKETFFIDDSEINCKVAQELGISTYTPKAGEDWSHLFRRK

CATH classification: 3.40.50.1000 (+1 more: 1.10.150.240)

Solvent-accessible surface area: 10523 Å² total; per-residue (Å²): 132,53,51,121,6,1,0,0,13,6,19,16,1,0,0,44,73,49,129,110,98,9,8,82,37,2,66,155,27,28,7,82,43,4,91,124,16,56,104,72,119,121,0,50,31,21,36,107,75,10,47,59,22,105,28,72,40,59,90,0,39,83,19,1,34,141,45,22,73,108,149,6,55,69,170,72,0,33,62,3,28,18,17,45,7,55,61,10,20,73,108,5,1,57,26,0,41,122,8,98,130,150,46,61,0,11,0,0,0,43,12,10,33,9,10,27,130,65,0,34,156,72,11,0,46,36,183,131,63,105,24,120,49,0,8,103,95,34,8,2,0,27,108,37,117,34,6,10,49,59,71,101,0,0,117,26,0,17,148,87,28,67,28,61,36,144,42,0,40,0,0,1,59,34,116,94,12,3,107,28,0,89,146,50,31,4,49,31,60,52,5,162,103,58,33,67,2,43,78,58,49,188,227

Secondary structure (DSSP, 8-state):
----EEEE-SBTTTB-B-HHHHHHHHHHHT-TTHHHHHHHTHHHHHHHHHHTT-S-HHHHHHHHHHHHTS---HHHHHHHHHTTB----HHHHHHHHHHTTTSEEEEEE---HHHHHHHHHHTS-BTTB-HHHH-SEEEEHHHHT--TT-HHHHHHHHHHHT--GGGEEEE-S-HHHHHHHHHTT-EEE-PPTT--GGGGG--

Nearest PDB structures (foldseek):
  4dcc-assembly1_A  TM=1.005E+00  e=5.533E-41  Bacteroides thetaiotaomicron
  4f71-assembly1_A  TM=9.894E-01  e=7.711E-38  Bacteroides thetaiotaomicron VPI-5482
  4dfd-assembly2_B  TM=9.964E-01  e=2.327E-37  Bacteroides thetaiotaomicron
  4f72-assembly1_A  TM=9.970E-01  e=1.559E-36  Bacteroides thetaiotaomicron VPI-5482
  4f72-assembly2_B  TM=9.739E-01  e=1.297E-36  Bacteroides thetaiotaomicron VPI-5482

Radius of gyration: 17.62 Å; Cα contacts (8 Å, |Δi|>4): 320; chains: 1; bounding box: 50×41×40 Å